Protein AF-A0AA36IUZ1-F1 (afdb_monomer_lite)

Radius of gyration: 24.44 Å; chains: 1; bounding box: 62×62×56 Å

Organism: NCBI:txid2562239

Sequence (351 aa):
MLCRNIFAIGTEETLDEDLTISARHLTMASCELATDAELLQSWDRLAQHSQSDNKGTFKMRQQASGWTFSEAALLMPLQHFLETYCVLPEVQVYKDACVSWFRLLDMLVVSATSKPQPGQVLAACEHAMNLSVAAGWGDRLRPKFHWALHYEACLNRFSCLPACWSLERKHKVVRKYGSASTNTRRFDQSLLEEVTAEHLAILCKAVHFQPAAHLVDPYPVPPKQVSALVAANIITATDNCCCSSLCHLASGAPVSKKDFVLHEPPAHAQGPMRFCCGRVEHLLQVGDVAAAVVSVCTPLSIDSDRRVAKWQHKPSDMYIMEADAMICSTIHNLSDDQVTTLLPGHLCHPA

Structure (mmCIF, N/CA/C/O backbone):
data_AF-A0AA36IUZ1-F1
#
_entry.id   AF-A0AA36IUZ1-F1
#
loop_
_atom_site.group_PDB
_atom_site.id
_atom_site.type_symbol
_atom_site.label_atom_id
_atom_site.label_alt_id
_atom_site.label_comp_id
_atom_site.label_asym_id
_atom_site.label_entity_id
_atom_site.label_seq_id
_atom_site.pdbx_PDB_ins_code
_atom_site.Cartn_x
_atom_site.Cartn_y
_atom_site.Cartn_z
_atom_site.occupancy
_atom_site.B_iso_or_equiv
_atom_site.auth_seq_id
_atom_site.auth_comp_id
_atom_site.auth_asym_id
_atom_site.auth_atom_id
_atom_site.pdbx_PDB_model_num
ATOM 1 N N . MET A 1 1 ? 14.154 17.283 -2.022 1.00 46.44 1 MET A N 1
ATOM 2 C CA . MET A 1 1 ? 15.493 17.908 -2.018 1.00 46.44 1 MET A CA 1
ATOM 3 C C . MET A 1 1 ? 16.097 17.692 -0.646 1.00 46.44 1 MET A C 1
ATOM 5 O O . MET A 1 1 ? 15.445 18.035 0.330 1.00 46.44 1 MET A O 1
ATOM 9 N N . LEU A 1 2 ? 17.265 17.057 -0.566 1.00 52.22 2 LEU A N 1
ATOM 10 C CA . LEU A 1 2 ? 17.975 16.835 0.696 1.00 52.22 2 LEU A CA 1
ATOM 11 C C . LEU A 1 2 ? 19.118 17.836 0.794 1.00 52.22 2 LEU A C 1
ATOM 13 O O . LEU A 1 2 ? 19.796 18.078 -0.203 1.00 52.22 2 LEU A O 1
ATOM 17 N N . CYS A 1 3 ? 19.313 18.413 1.975 1.00 55.66 3 CYS A N 1
ATOM 18 C CA . CYS A 1 3 ? 20.371 19.386 2.208 1.00 55.66 3 CYS A CA 1
ATOM 19 C C . CYS A 1 3 ? 21.563 18.716 2.897 1.00 55.66 3 CYS A C 1
ATOM 21 O O . CYS A 1 3 ? 21.405 17.985 3.874 1.00 55.66 3 CYS A O 1
ATOM 23 N N . ARG A 1 4 ? 22.764 18.991 2.391 1.00 63.00 4 ARG A N 1
ATOM 24 C CA . ARG A 1 4 ? 24.049 18.468 2.859 1.00 63.00 4 ARG A CA 1
ATOM 25 C C . ARG A 1 4 ? 24.411 18.965 4.257 1.00 63.00 4 ARG A C 1
ATOM 27 O O . ARG A 1 4 ? 25.137 18.293 4.979 1.00 63.00 4 ARG A O 1
ATOM 34 N N . ASN A 1 5 ? 23.882 20.122 4.643 1.00 64.31 5 ASN A N 1
ATOM 35 C CA . ASN A 1 5 ? 24.249 20.831 5.860 1.00 64.31 5 ASN A CA 1
ATOM 36 C C . ASN A 1 5 ? 23.089 21.027 6.849 1.00 64.31 5 ASN A C 1
ATOM 38 O O . ASN A 1 5 ? 23.158 21.941 7.657 1.00 64.31 5 ASN A O 1
ATOM 42 N N . ILE A 1 6 ? 22.060 20.160 6.845 1.00 56.09 6 ILE A N 1
ATOM 43 C CA . ILE A 1 6 ? 20.903 20.243 7.775 1.00 56.09 6 ILE A CA 1
ATOM 44 C C . ILE A 1 6 ? 21.324 20.497 9.232 1.00 56.09 6 ILE A C 1
ATOM 46 O O . ILE A 1 6 ? 20.631 21.208 9.958 1.00 56.09 6 ILE A O 1
ATOM 50 N N . PHE A 1 7 ? 22.478 19.967 9.637 1.00 54.84 7 PHE A N 1
ATOM 51 C CA . PHE A 1 7 ? 23.134 20.317 10.888 1.00 54.84 7 PHE A CA 1
ATOM 52 C C . PHE A 1 7 ? 24.301 21.269 10.610 1.00 54.84 7 PHE A C 1
ATOM 54 O O . PHE A 1 7 ? 25.412 20.836 10.302 1.00 54.84 7 PHE A O 1
ATOM 61 N N . ALA A 1 8 ? 24.057 22.574 10.722 1.00 52.81 8 ALA A N 1
ATOM 62 C CA . ALA A 1 8 ? 25.132 23.554 10.791 1.00 52.81 8 ALA A CA 1
ATOM 63 C C . ALA A 1 8 ? 25.800 23.432 12.166 1.00 52.81 8 ALA A C 1
ATOM 65 O O . ALA A 1 8 ? 25.263 23.918 13.163 1.00 52.81 8 ALA A O 1
ATOM 66 N N . ILE A 1 9 ? 26.936 22.736 12.221 1.00 54.91 9 ILE A N 1
ATOM 67 C CA . ILE A 1 9 ? 27.750 22.623 13.433 1.00 54.91 9 ILE A CA 1
ATOM 68 C C . ILE A 1 9 ? 28.435 23.977 13.637 1.00 54.91 9 ILE A C 1
ATOM 70 O O . ILE A 1 9 ? 29.243 24.398 12.808 1.00 54.91 9 ILE A O 1
ATOM 74 N N . GLY A 1 10 ? 28.074 24.691 14.704 1.00 51.59 10 GLY A N 1
ATOM 75 C CA . GLY A 1 10 ? 28.756 25.929 15.074 1.00 51.59 10 GLY A CA 1
ATOM 76 C C . GLY A 1 10 ? 30.211 25.648 15.455 1.00 51.59 10 GLY A C 1
ATOM 77 O O . GLY A 1 10 ? 30.477 24.750 16.243 1.00 51.59 10 GLY A O 1
ATOM 78 N N . THR A 1 11 ? 31.152 26.422 14.919 1.00 47.31 11 THR A N 1
ATOM 79 C CA . THR A 1 11 ? 32.588 26.351 15.252 1.00 47.31 11 THR A CA 1
ATOM 80 C C . THR A 1 11 ? 32.948 27.139 16.516 1.00 47.31 11 THR A C 1
ATOM 82 O O . THR A 1 11 ? 34.092 27.554 16.669 1.00 47.31 11 THR A O 1
ATOM 85 N N . GLU A 1 12 ? 31.990 27.426 17.399 1.00 49.81 12 GLU A N 1
ATOM 86 C CA . GLU A 1 12 ? 32.305 28.097 18.662 1.00 49.81 12 GLU A CA 1
ATOM 87 C C . GLU A 1 12 ? 32.975 27.083 19.592 1.00 49.81 12 GLU A C 1
ATOM 89 O O . GLU A 1 12 ? 32.317 26.236 20.190 1.00 49.81 12 GLU A O 1
ATOM 94 N N . GLU A 1 13 ? 34.306 27.153 19.661 1.00 45.97 13 GLU A N 1
ATOM 95 C CA . GLU A 1 13 ? 35.118 26.494 20.681 1.00 45.97 13 GLU A CA 1
ATOM 96 C C . GLU A 1 13 ? 34.710 27.032 22.060 1.00 45.97 13 GLU A C 1
ATOM 98 O O . GLU A 1 13 ? 35.227 28.042 22.537 1.00 45.97 13 GLU A O 1
ATOM 103 N N . THR A 1 14 ? 33.757 26.379 22.721 1.00 44.62 14 THR A N 1
ATOM 104 C CA . THR A 1 14 ? 33.598 26.526 24.168 1.00 44.62 14 THR A CA 1
ATOM 105 C C . THR A 1 14 ? 34.636 25.640 24.846 1.00 44.62 14 THR A C 1
ATOM 107 O O . THR A 1 14 ? 34.604 24.421 24.709 1.00 44.62 14 THR A O 1
ATOM 110 N N . LEU A 1 15 ? 35.570 26.278 25.552 1.00 45.72 15 LEU A N 1
ATOM 111 C CA . LEU A 1 15 ? 36.718 25.699 26.263 1.00 45.72 15 LEU A CA 1
ATOM 112 C C . LEU A 1 15 ? 36.367 24.862 27.513 1.00 45.72 15 LEU A C 1
ATOM 114 O O . LEU A 1 15 ? 37.234 24.673 28.359 1.00 45.72 15 LEU A O 1
ATOM 118 N N . ASP A 1 16 ? 35.150 24.333 27.630 1.00 46.34 16 ASP A N 1
ATOM 119 C CA . ASP A 1 16 ? 34.747 23.497 28.766 1.00 46.34 16 ASP A CA 1
ATOM 120 C C . ASP A 1 16 ? 34.338 22.097 28.290 1.00 46.34 16 ASP A C 1
ATOM 122 O O . ASP A 1 16 ? 33.775 21.936 27.209 1.00 46.34 16 ASP A O 1
ATOM 126 N N . GLU A 1 17 ? 34.671 21.091 29.102 1.00 48.62 17 GLU A N 1
ATOM 127 C CA . GLU A 1 17 ? 34.825 19.651 28.809 1.00 48.62 17 GLU A CA 1
ATOM 128 C C . GLU A 1 17 ? 33.601 18.893 28.237 1.00 48.62 17 GLU A C 1
ATOM 130 O O . GLU A 1 17 ? 33.666 17.677 28.067 1.00 48.62 17 GLU A O 1
ATOM 135 N N . ASP A 1 18 ? 32.528 19.579 27.841 1.00 46.25 18 ASP A N 1
ATOM 136 C CA . ASP A 1 18 ? 31.344 18.995 27.214 1.00 46.25 18 ASP A CA 1
ATOM 137 C C . ASP A 1 18 ? 31.137 19.540 25.789 1.00 46.25 18 ASP A C 1
ATOM 139 O O . ASP A 1 18 ? 30.643 20.650 25.570 1.00 46.25 18 ASP A O 1
ATOM 143 N N . LEU A 1 19 ? 31.480 18.714 24.789 1.00 45.91 19 LEU A N 1
ATOM 144 C CA . LEU A 1 19 ? 31.190 18.928 23.362 1.00 45.91 19 LEU A CA 1
ATOM 145 C C . LEU A 1 19 ? 29.673 19.025 23.132 1.00 45.91 19 LEU A C 1
ATOM 147 O O . LEU A 1 19 ? 28.997 18.056 22.778 1.00 45.91 19 LEU A O 1
ATOM 151 N N . THR A 1 20 ? 29.128 20.220 23.323 1.00 42.19 20 THR A N 1
ATOM 152 C CA . THR A 1 20 ? 27.706 20.484 23.140 1.00 42.19 20 THR A CA 1
ATOM 153 C C . THR A 1 20 ? 27.474 20.848 21.674 1.00 42.19 20 THR A C 1
ATOM 155 O O . THR A 1 20 ? 27.785 21.953 21.236 1.00 42.19 20 THR A O 1
ATOM 158 N N . ILE A 1 21 ? 26.951 19.910 20.877 1.00 49.72 21 ILE A N 1
ATOM 159 C CA . ILE A 1 21 ? 26.610 20.169 19.469 1.00 49.72 21 ILE A CA 1
ATOM 160 C C . ILE A 1 21 ? 25.418 21.136 19.421 1.00 49.72 21 ILE A C 1
ATOM 162 O O . ILE A 1 21 ? 24.268 20.744 19.608 1.00 49.72 21 ILE A O 1
ATOM 166 N N . SER A 1 22 ? 25.696 22.412 19.160 1.00 46.09 22 SER A N 1
ATOM 167 C CA . SER A 1 22 ? 24.688 23.446 18.917 1.00 46.09 22 SER A CA 1
ATOM 168 C C . SER A 1 22 ? 24.286 23.436 17.439 1.00 46.09 22 SER A C 1
ATOM 170 O O . SER A 1 22 ? 25.089 23.770 16.565 1.00 46.09 22 SER A O 1
ATOM 172 N N . ALA A 1 23 ? 23.050 23.025 17.144 1.00 50.12 23 ALA A N 1
ATOM 173 C CA . ALA A 1 23 ? 22.476 23.122 15.805 1.00 50.12 23 ALA A CA 1
ATOM 174 C C . ALA A 1 23 ? 21.921 24.539 15.588 1.00 50.12 23 ALA A C 1
ATOM 176 O O . ALA A 1 23 ? 20.973 24.947 16.261 1.00 50.12 23 ALA A O 1
ATOM 177 N N . ARG A 1 24 ? 22.491 25.299 14.643 1.00 55.75 24 ARG A N 1
ATOM 178 C CA . ARG A 1 24 ? 21.936 26.601 14.230 1.00 55.75 24 ARG A CA 1
ATOM 179 C C . ARG A 1 24 ? 20.853 26.411 13.165 1.00 55.75 24 ARG A C 1
ATOM 181 O O . ARG A 1 24 ? 20.975 25.553 12.294 1.00 55.75 24 ARG A O 1
ATOM 188 N N . HIS A 1 25 ? 19.811 27.240 13.203 1.00 53.44 25 HIS A N 1
ATOM 189 C CA . HIS A 1 25 ? 18.831 27.309 12.118 1.00 53.44 25 HIS A CA 1
ATOM 190 C C . HIS A 1 25 ? 19.504 27.830 10.839 1.00 53.44 25 HIS A C 1
ATOM 192 O O . HIS A 1 25 ? 20.094 28.910 10.842 1.00 53.44 25 HIS A O 1
ATOM 198 N N . LEU A 1 26 ? 19.411 27.066 9.749 1.00 58.69 26 LEU A N 1
ATOM 199 C CA . LEU A 1 26 ? 19.858 27.498 8.427 1.00 58.69 26 LEU A CA 1
ATOM 200 C C . LEU A 1 26 ? 18.801 28.367 7.745 1.00 58.69 26 LEU A C 1
ATOM 202 O O . LEU A 1 26 ? 17.603 28.097 7.813 1.00 58.69 26 LEU A O 1
ATOM 206 N N . THR A 1 27 ? 19.264 29.376 7.012 1.00 64.94 27 THR A N 1
ATOM 207 C CA . THR A 1 27 ? 18.433 30.088 6.034 1.00 64.94 27 THR A CA 1
ATOM 208 C C . THR A 1 27 ? 18.395 29.309 4.719 1.00 64.94 27 THR A C 1
ATOM 210 O O . THR A 1 27 ? 19.353 28.614 4.380 1.00 64.94 27 THR A O 1
ATOM 213 N N . MET A 1 28 ? 17.327 29.449 3.931 1.00 58.91 28 MET A N 1
ATOM 214 C CA . MET A 1 28 ? 17.191 28.728 2.655 1.00 58.91 28 MET A CA 1
ATOM 215 C C . MET A 1 28 ? 18.344 29.018 1.676 1.00 58.91 28 MET A C 1
ATOM 217 O O . MET A 1 28 ? 18.773 28.121 0.960 1.00 58.91 28 MET A O 1
ATOM 221 N N . ALA A 1 29 ? 18.893 30.237 1.693 1.00 71.69 29 ALA A N 1
ATOM 222 C CA . ALA A 1 29 ? 20.051 30.618 0.879 1.00 71.69 29 ALA A CA 1
ATOM 223 C C . ALA A 1 29 ? 21.361 29.929 1.311 1.00 71.69 29 ALA A C 1
ATOM 225 O O . ALA A 1 29 ? 22.280 29.795 0.511 1.00 71.69 29 ALA A O 1
ATOM 226 N N . SER A 1 30 ? 21.441 29.489 2.569 1.00 68.69 30 SER A N 1
ATOM 227 C CA . SER A 1 30 ? 22.586 28.765 3.135 1.00 68.69 30 SER A CA 1
ATOM 228 C C . SER A 1 30 ? 22.449 27.242 3.053 1.00 68.69 30 SER A C 1
ATOM 230 O O . SER A 1 30 ? 23.341 26.536 3.509 1.00 68.69 30 SER A O 1
ATOM 232 N N . CYS A 1 31 ? 21.351 26.719 2.504 1.00 66.12 31 CYS A N 1
ATOM 233 C CA . CYS A 1 31 ? 21.169 25.284 2.316 1.00 66.12 31 CYS A CA 1
ATOM 234 C C . CYS A 1 31 ? 22.007 24.793 1.131 1.00 66.12 31 CYS A C 1
ATOM 236 O O . CYS A 1 31 ? 21.746 25.147 -0.017 1.00 66.12 31 CYS A O 1
ATOM 238 N N . GLU A 1 32 ? 22.977 23.925 1.400 1.00 73.31 32 GLU A N 1
ATOM 239 C CA . GLU A 1 32 ? 23.689 23.200 0.350 1.00 73.31 32 GLU A CA 1
ATOM 240 C C . GLU A 1 32 ? 22.826 22.017 -0.080 1.00 73.31 32 GLU A C 1
ATOM 242 O O . GLU A 1 32 ? 22.591 21.108 0.712 1.00 73.31 32 GLU A O 1
ATOM 247 N N . LEU A 1 33 ? 22.327 22.011 -1.313 1.00 72.06 33 LEU A N 1
ATOM 248 C CA . LEU A 1 33 ? 21.578 20.869 -1.836 1.00 72.06 33 LEU A CA 1
ATOM 249 C C . LEU A 1 33 ? 22.534 19.718 -2.155 1.00 72.06 33 LEU A C 1
ATOM 251 O O . LEU A 1 33 ? 23.579 19.923 -2.768 1.00 72.06 33 LEU A O 1
ATOM 255 N N . ALA A 1 34 ? 22.163 18.507 -1.751 1.00 69.06 34 ALA A N 1
ATOM 256 C CA . ALA A 1 34 ? 22.884 17.305 -2.136 1.00 69.06 34 ALA A CA 1
ATOM 257 C C . ALA A 1 34 ? 22.679 17.019 -3.632 1.00 69.06 34 ALA A C 1
ATOM 259 O O . ALA A 1 34 ? 21.566 17.127 -4.152 1.00 69.06 34 ALA A O 1
ATOM 260 N N . THR A 1 35 ? 23.760 16.644 -4.307 1.00 74.81 35 THR A N 1
ATOM 261 C CA . THR A 1 35 ? 23.763 16.241 -5.717 1.00 74.81 35 THR A CA 1
ATOM 262 C C . THR A 1 35 ? 23.172 14.845 -5.898 1.00 74.81 35 THR A C 1
ATOM 264 O O . THR A 1 35 ? 23.259 14.007 -5.000 1.00 74.81 35 THR A O 1
ATOM 267 N N . ASP A 1 36 ? 22.639 14.543 -7.084 1.00 65.94 36 ASP A N 1
ATOM 268 C CA . ASP A 1 36 ? 22.067 13.222 -7.392 1.00 65.94 36 ASP A CA 1
ATOM 269 C C . ASP A 1 36 ? 23.059 12.076 -7.139 1.00 65.94 36 ASP A C 1
ATOM 271 O O . ASP A 1 36 ? 22.686 11.031 -6.607 1.00 65.94 36 ASP A O 1
ATOM 275 N N . ALA A 1 37 ? 24.344 12.285 -7.445 1.00 69.62 37 ALA A N 1
ATOM 276 C CA . ALA A 1 37 ? 25.397 11.310 -7.174 1.00 69.62 37 ALA A CA 1
ATOM 277 C C . ALA A 1 37 ? 25.570 11.043 -5.668 1.00 69.62 37 ALA A C 1
ATOM 279 O O . ALA A 1 37 ? 25.718 9.893 -5.257 1.00 69.62 37 ALA A O 1
ATOM 280 N N . GLU A 1 38 ? 25.514 12.082 -4.832 1.00 71.06 38 GLU A N 1
ATOM 281 C CA . GLU A 1 38 ? 25.582 11.944 -3.373 1.00 71.06 38 GLU A CA 1
ATOM 282 C C . GLU A 1 38 ? 24.336 11.240 -2.817 1.00 71.06 38 GLU A C 1
ATOM 284 O O . GLU A 1 38 ? 24.454 10.427 -1.894 1.00 71.06 38 GLU A O 1
ATOM 289 N N . LEU A 1 39 ? 23.157 11.501 -3.396 1.00 66.12 39 LEU A N 1
ATOM 290 C CA . LEU A 1 39 ? 21.914 10.820 -3.028 1.00 66.12 39 LEU A CA 1
ATOM 291 C C . LEU A 1 39 ? 21.978 9.325 -3.352 1.00 66.12 39 LEU A C 1
ATOM 293 O O . LEU A 1 39 ? 21.687 8.504 -2.482 1.00 66.12 39 LEU A O 1
ATOM 297 N N . LEU A 1 40 ? 22.411 8.972 -4.565 1.00 71.06 40 LEU A N 1
ATOM 298 C CA . LEU A 1 40 ? 22.568 7.583 -5.001 1.00 71.06 40 LEU A CA 1
ATOM 299 C C . LEU A 1 40 ? 23.608 6.842 -4.154 1.00 71.06 40 LEU A C 1
ATOM 301 O O . LEU A 1 40 ? 23.342 5.744 -3.681 1.00 71.06 40 LEU A O 1
ATOM 305 N N . GLN A 1 41 ? 24.743 7.471 -3.842 1.00 79.44 41 GLN A N 1
ATOM 306 C CA . GLN A 1 41 ? 25.733 6.874 -2.941 1.00 79.44 41 GLN A CA 1
ATOM 307 C C . GLN A 1 41 ? 25.197 6.692 -1.516 1.00 79.44 41 GLN A C 1
ATOM 309 O O . GLN A 1 41 ? 25.547 5.728 -0.836 1.00 79.44 41 GLN A O 1
ATOM 314 N N . SER A 1 42 ? 24.365 7.616 -1.029 1.00 75.56 42 SER A N 1
ATOM 315 C CA . SER A 1 42 ? 23.713 7.478 0.277 1.00 75.56 42 SER A CA 1
ATOM 316 C C . SER A 1 42 ? 22.724 6.313 0.288 1.00 75.56 42 SER A C 1
ATOM 318 O O . SER A 1 42 ? 22.702 5.530 1.240 1.00 75.56 42 SER A O 1
ATOM 320 N N . TRP A 1 43 ? 21.969 6.152 -0.801 1.00 74.69 43 TRP A N 1
ATOM 321 C CA . TRP A 1 43 ? 21.088 5.012 -1.015 1.00 74.69 43 TRP A CA 1
ATOM 322 C C . TRP A 1 43 ? 21.859 3.691 -1.059 1.00 74.69 43 TRP A C 1
ATOM 324 O O . TRP A 1 43 ? 21.508 2.768 -0.328 1.00 74.69 43 TRP A O 1
ATOM 334 N N . ASP A 1 44 ? 22.950 3.616 -1.823 1.00 80.06 44 ASP A N 1
ATOM 335 C CA . ASP A 1 44 ? 23.783 2.414 -1.931 1.00 80.06 44 ASP A CA 1
ATOM 336 C C . ASP A 1 44 ? 24.387 2.019 -0.578 1.00 80.06 44 ASP A C 1
ATOM 338 O O . ASP A 1 44 ? 24.399 0.841 -0.214 1.00 80.06 44 ASP A O 1
ATOM 342 N N . ARG A 1 45 ? 24.822 3.003 0.222 1.00 85.38 45 ARG A N 1
ATOM 343 C CA . ARG A 1 45 ? 25.285 2.764 1.598 1.00 85.38 45 ARG A CA 1
ATOM 344 C C . ARG A 1 45 ? 24.168 2.205 2.475 1.00 85.38 45 ARG A C 1
ATOM 346 O O . ARG A 1 45 ? 24.396 1.246 3.208 1.00 85.38 45 ARG A O 1
ATOM 353 N N . LEU A 1 46 ? 22.962 2.772 2.415 1.00 79.81 46 LEU A N 1
ATOM 354 C CA . LEU A 1 46 ? 21.815 2.248 3.163 1.00 79.81 46 LEU A CA 1
ATOM 355 C C . LEU A 1 46 ? 21.425 0.841 2.699 1.00 79.81 46 LEU A C 1
ATOM 357 O O . LEU A 1 46 ? 21.107 0.008 3.544 1.00 79.81 46 LEU A O 1
ATOM 361 N N . ALA A 1 47 ? 21.515 0.549 1.401 1.00 80.44 47 ALA A N 1
ATOM 362 C CA . ALA A 1 47 ? 21.267 -0.780 0.855 1.00 80.44 47 ALA A CA 1
ATOM 363 C C . ALA A 1 47 ? 22.265 -1.806 1.399 1.00 80.44 47 ALA A C 1
ATOM 365 O O . ALA A 1 47 ? 21.854 -2.851 1.903 1.00 80.44 47 ALA A O 1
ATOM 366 N N . GLN A 1 48 ? 23.557 -1.478 1.404 1.00 85.94 48 GLN A N 1
ATOM 367 C CA . GLN A 1 48 ? 24.596 -2.326 1.994 1.00 85.94 48 GLN A CA 1
ATOM 368 C C . GLN A 1 48 ? 24.368 -2.538 3.497 1.00 85.94 48 GLN A C 1
ATOM 370 O O . GLN A 1 48 ? 24.369 -3.673 3.974 1.00 85.94 48 GLN A O 1
ATOM 375 N N . HIS A 1 49 ? 24.086 -1.464 4.240 1.00 85.44 49 HIS A N 1
ATOM 376 C CA . HIS A 1 49 ? 23.837 -1.541 5.681 1.00 85.44 49 HIS A CA 1
ATOM 377 C C . HIS A 1 49 ? 22.544 -2.276 6.039 1.00 85.44 49 HIS A C 1
ATOM 379 O O . HIS A 1 49 ? 22.470 -2.888 7.101 1.00 85.44 49 HIS A O 1
ATOM 385 N N . SER A 1 50 ? 21.537 -2.279 5.161 1.00 80.50 50 SER A N 1
ATOM 386 C CA . SER A 1 50 ? 20.292 -3.024 5.387 1.00 80.50 50 SER A CA 1
ATOM 387 C C . SER A 1 50 ? 20.521 -4.535 5.496 1.00 80.50 50 SER A C 1
ATOM 389 O O . SER A 1 50 ? 19.755 -5.235 6.159 1.00 80.50 50 SER A O 1
ATOM 391 N N . GLN A 1 51 ? 21.600 -5.030 4.884 1.00 80.75 51 GLN A N 1
ATOM 392 C CA . GLN A 1 51 ? 21.966 -6.442 4.882 1.00 80.75 51 GLN A CA 1
ATOM 393 C C . GLN A 1 51 ? 22.811 -6.826 6.105 1.00 80.75 51 GLN A C 1
ATOM 395 O O . GLN A 1 51 ? 22.747 -7.975 6.549 1.00 80.75 51 GLN A O 1
ATOM 400 N N . SER A 1 52 ? 23.584 -5.883 6.658 1.00 85.00 52 SER A N 1
ATOM 401 C CA . SER A 1 52 ? 24.539 -6.129 7.747 1.00 85.00 52 SER A CA 1
ATOM 402 C C . SER A 1 52 ? 24.045 -5.719 9.134 1.00 85.00 52 SER A C 1
ATOM 404 O O . SER A 1 52 ? 24.424 -6.340 10.128 1.00 85.00 52 SER A O 1
ATOM 406 N N . ASP A 1 53 ? 23.234 -4.666 9.233 1.00 87.69 53 ASP A N 1
ATOM 407 C CA . ASP A 1 53 ? 22.940 -4.018 10.508 1.00 87.69 53 ASP A CA 1
ATOM 408 C C . ASP A 1 53 ? 21.756 -4.671 11.238 1.00 87.69 53 ASP A C 1
ATOM 410 O O . ASP A 1 53 ? 20.790 -5.160 10.647 1.00 87.69 53 ASP A O 1
ATOM 414 N N . ASN A 1 54 ? 21.788 -4.635 12.575 1.00 88.25 54 ASN A N 1
ATOM 415 C CA . ASN A 1 54 ? 20.613 -4.982 13.371 1.00 88.25 54 ASN A CA 1
ATOM 416 C C . ASN A 1 54 ? 19.545 -3.870 13.283 1.00 88.25 54 ASN A C 1
ATOM 418 O O . ASN A 1 54 ? 19.834 -2.716 12.966 1.00 88.25 54 ASN A O 1
ATOM 422 N N . LYS A 1 55 ? 18.293 -4.205 13.623 1.00 73.50 55 LYS A N 1
ATOM 423 C CA . LYS A 1 55 ? 17.131 -3.312 13.453 1.00 73.50 55 LYS A CA 1
ATOM 424 C C . LYS A 1 55 ? 17.280 -1.946 14.144 1.00 73.50 55 LYS A C 1
ATOM 426 O O . LYS A 1 55 ? 16.785 -0.953 13.619 1.00 73.50 55 LYS A O 1
ATOM 431 N N . GLY A 1 56 ? 17.912 -1.893 15.319 1.00 80.38 56 GLY A N 1
ATOM 432 C CA . GLY A 1 56 ? 18.089 -0.650 16.078 1.00 80.38 56 GLY A CA 1
ATOM 433 C C . GLY A 1 56 ? 19.119 0.267 15.427 1.00 80.38 56 GLY A C 1
ATOM 434 O O . GLY A 1 56 ? 18.828 1.428 15.147 1.00 80.38 56 GLY A O 1
ATOM 435 N N . THR A 1 57 ? 20.287 -0.288 15.104 1.00 84.75 57 THR A N 1
ATOM 436 C CA . THR A 1 57 ? 21.370 0.429 14.422 1.00 84.75 57 THR A CA 1
ATOM 437 C C . THR A 1 57 ? 20.934 0.911 13.040 1.00 84.75 57 THR A C 1
ATOM 439 O O . THR A 1 57 ? 21.145 2.073 12.697 1.00 84.75 57 THR A O 1
ATOM 442 N N . PHE A 1 58 ? 20.235 0.064 12.280 1.00 85.69 58 PHE A N 1
ATOM 443 C CA . PHE A 1 58 ? 19.740 0.434 10.958 1.00 85.69 58 PHE A CA 1
ATOM 444 C C . PHE A 1 58 ? 18.724 1.583 11.019 1.00 85.69 58 PHE A C 1
ATOM 446 O O . PHE A 1 58 ? 18.804 2.525 10.233 1.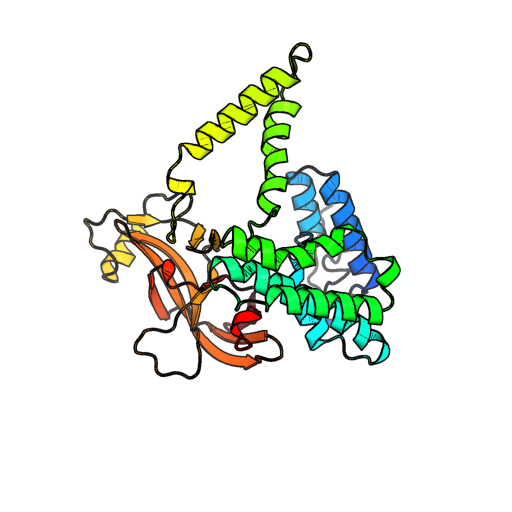00 85.69 58 PHE A O 1
ATOM 453 N N . LYS A 1 59 ? 17.827 1.575 12.016 1.00 77.81 59 LYS A N 1
ATOM 454 C CA . LYS A 1 59 ? 16.876 2.672 12.248 1.00 77.81 59 LYS A CA 1
ATOM 455 C C . LYS A 1 59 ? 17.585 3.995 12.557 1.00 77.81 59 LYS A C 1
ATOM 457 O O . LYS A 1 59 ? 17.179 5.029 12.035 1.00 77.81 59 LYS A O 1
ATOM 462 N N . MET A 1 60 ? 18.649 3.977 13.362 1.00 79.50 60 MET A N 1
ATOM 463 C CA . MET A 1 60 ? 19.437 5.187 13.634 1.00 79.50 60 MET A CA 1
ATOM 464 C C . MET A 1 60 ? 20.128 5.710 12.369 1.00 79.50 60 MET A C 1
ATOM 466 O O . MET A 1 60 ? 20.165 6.917 12.158 1.00 79.50 60 MET A O 1
ATOM 470 N N . ARG A 1 61 ? 20.612 4.832 11.479 1.00 78.88 61 ARG A N 1
ATOM 471 C CA . ARG A 1 61 ? 21.186 5.247 10.184 1.00 78.88 61 ARG A CA 1
ATOM 472 C C . ARG A 1 61 ? 20.147 5.826 9.230 1.00 78.88 61 ARG A C 1
ATOM 474 O O . ARG A 1 61 ? 20.423 6.823 8.567 1.00 78.88 61 ARG A O 1
ATOM 481 N N . GLN A 1 62 ? 18.953 5.242 9.178 1.00 76.19 62 GLN A N 1
ATOM 482 C CA . GLN A 1 62 ? 17.818 5.803 8.440 1.00 76.19 62 GLN A CA 1
ATOM 483 C C . GLN A 1 62 ? 17.487 7.221 8.937 1.00 76.19 62 GLN A C 1
ATOM 485 O O . GLN A 1 62 ? 17.352 8.150 8.147 1.00 76.19 62 GLN A O 1
ATOM 490 N N . GLN A 1 63 ? 17.463 7.423 10.258 1.00 74.50 63 GLN A N 1
ATOM 491 C CA . GLN A 1 63 ? 17.254 8.744 10.859 1.00 74.50 63 GLN A CA 1
ATOM 492 C C . GLN A 1 63 ? 18.399 9.720 10.556 1.00 74.50 63 GLN A C 1
ATOM 494 O O . GLN A 1 63 ? 18.135 10.856 10.176 1.00 74.50 63 GLN A O 1
ATOM 499 N N . ALA A 1 64 ? 19.655 9.278 10.667 1.00 70.50 64 ALA A N 1
ATOM 500 C CA . ALA A 1 64 ? 20.833 10.111 10.418 1.00 70.50 64 ALA A CA 1
ATOM 501 C C . ALA A 1 64 ? 20.975 10.525 8.945 1.00 70.50 64 ALA A C 1
ATOM 503 O O . ALA A 1 64 ? 21.425 11.626 8.650 1.00 70.50 64 ALA A O 1
ATOM 504 N N . SER A 1 65 ? 20.580 9.650 8.019 1.00 66.69 65 SER A N 1
ATOM 505 C CA . SER A 1 65 ? 20.552 9.959 6.585 1.00 66.69 65 SER A CA 1
ATOM 506 C C . SER A 1 65 ? 19.333 10.786 6.178 1.00 66.69 65 SER A C 1
ATOM 508 O O . SER A 1 65 ? 19.367 11.417 5.125 1.00 66.69 65 SER A O 1
ATOM 510 N N . GLY A 1 66 ? 18.269 10.795 6.989 1.00 57.38 66 GLY A N 1
ATOM 511 C CA . GLY A 1 66 ? 16.980 11.403 6.660 1.00 57.38 66 GLY A CA 1
ATOM 512 C C . GLY A 1 66 ? 16.122 10.556 5.709 1.00 57.38 66 GLY A C 1
ATOM 513 O O . GLY A 1 66 ? 15.199 11.086 5.096 1.00 57.38 66 GLY A O 1
ATOM 514 N N . TRP A 1 67 ? 16.433 9.263 5.541 1.00 53.91 67 TRP A N 1
ATOM 515 C CA . TRP A 1 67 ? 15.778 8.364 4.583 1.00 53.91 67 TRP A CA 1
ATOM 516 C C . TRP A 1 67 ? 15.187 7.151 5.287 1.00 53.91 67 TRP A C 1
ATOM 518 O O . TRP A 1 67 ? 15.865 6.453 6.037 1.00 53.91 67 TRP A O 1
ATOM 528 N N . THR A 1 68 ? 13.945 6.807 4.950 1.00 60.66 68 THR A N 1
ATOM 529 C CA . THR A 1 68 ? 13.411 5.477 5.265 1.00 60.66 68 THR A CA 1
ATOM 530 C C . THR A 1 68 ? 13.742 4.539 4.108 1.00 60.66 68 THR A C 1
ATOM 532 O O . THR A 1 68 ? 13.063 4.534 3.086 1.00 60.66 68 THR A O 1
ATOM 535 N N . PHE A 1 69 ? 14.821 3.770 4.250 1.00 57.91 69 PHE A N 1
ATOM 536 C CA . PHE A 1 69 ? 15.231 2.774 3.257 1.00 57.91 69 PHE A CA 1
ATOM 537 C C . PHE A 1 69 ? 14.235 1.607 3.160 1.00 57.91 69 PHE A C 1
ATOM 539 O O . PHE A 1 69 ? 13.931 0.954 4.162 1.00 57.91 69 PHE A O 1
ATOM 546 N N . SER A 1 70 ? 13.776 1.321 1.944 1.00 59.31 70 SER A N 1
ATOM 547 C CA . SER A 1 70 ? 13.076 0.092 1.568 1.00 59.31 70 SER A CA 1
ATOM 548 C C . SER A 1 70 ? 13.238 -0.106 0.066 1.00 59.31 70 SER A C 1
ATOM 550 O O . SER A 1 70 ? 12.940 0.807 -0.703 1.00 59.31 70 SER A O 1
ATOM 552 N N . GLU A 1 71 ? 13.670 -1.298 -0.351 1.00 52.03 71 GLU A N 1
ATOM 553 C CA . GLU A 1 71 ? 13.878 -1.640 -1.768 1.00 52.03 71 GLU A CA 1
ATOM 554 C C . GLU A 1 71 ? 12.613 -1.444 -2.623 1.00 52.03 71 GLU A C 1
ATOM 556 O O . GLU A 1 71 ? 12.713 -1.204 -3.822 1.00 52.03 71 GLU A O 1
ATOM 561 N N . ALA A 1 72 ? 11.426 -1.477 -2.004 1.00 46.34 72 ALA A N 1
ATOM 562 C CA . ALA A 1 72 ? 10.135 -1.343 -2.677 1.00 46.34 72 ALA A CA 1
ATOM 563 C C . ALA A 1 72 ? 9.365 -0.050 -2.334 1.00 46.34 72 ALA A C 1
ATOM 565 O O . ALA A 1 72 ? 8.373 0.255 -2.994 1.00 46.34 72 ALA A O 1
ATOM 566 N N . ALA A 1 73 ? 9.789 0.740 -1.335 1.00 49.44 73 ALA A N 1
ATOM 567 C CA . ALA A 1 73 ? 9.042 1.943 -0.924 1.00 49.44 73 ALA A CA 1
ATOM 568 C C . ALA A 1 73 ? 9.134 3.099 -1.929 1.00 49.44 73 ALA A C 1
ATOM 570 O O . ALA A 1 73 ? 8.348 4.042 -1.853 1.00 49.44 73 ALA A O 1
ATOM 571 N N . LEU A 1 74 ? 10.075 3.031 -2.873 1.00 53.84 74 LEU A N 1
ATOM 572 C CA . LEU A 1 74 ? 10.246 4.056 -3.895 1.00 53.84 74 LEU A CA 1
ATOM 573 C C . LEU A 1 74 ? 9.423 3.812 -5.157 1.00 53.84 74 LEU A C 1
ATOM 575 O O . LEU A 1 74 ? 9.432 4.692 -5.998 1.00 53.84 74 LEU A O 1
ATOM 579 N N . LEU A 1 75 ? 8.694 2.702 -5.319 1.00 65.31 75 LEU A N 1
ATOM 580 C CA . LEU A 1 75 ? 8.046 2.400 -6.606 1.00 65.31 75 LEU A CA 1
ATOM 581 C C . LEU A 1 75 ? 7.074 3.502 -7.063 1.00 65.31 75 LEU A C 1
ATOM 583 O O . LEU A 1 75 ? 7.236 4.028 -8.161 1.00 65.31 75 LEU A O 1
ATOM 587 N N . MET A 1 76 ? 6.135 3.924 -6.207 1.00 66.94 76 MET A N 1
ATOM 588 C CA . MET A 1 76 ? 5.200 5.000 -6.568 1.00 66.94 76 MET A CA 1
ATOM 589 C C . MET A 1 76 ? 5.881 6.383 -6.675 1.00 66.94 76 MET A C 1
ATOM 591 O O . MET A 1 76 ? 5.665 7.061 -7.681 1.00 66.94 76 MET A O 1
ATOM 595 N N . PRO A 1 77 ? 6.738 6.826 -5.724 1.00 71.56 77 PRO A N 1
ATOM 596 C CA . PRO A 1 77 ? 7.468 8.091 -5.871 1.00 71.56 77 PRO A CA 1
ATOM 597 C C . PRO A 1 77 ? 8.422 8.137 -7.075 1.00 71.56 77 PRO A C 1
ATOM 599 O O . PRO A 1 77 ? 8.536 9.172 -7.725 1.00 71.56 77 PRO A O 1
ATOM 602 N N . LEU A 1 78 ? 9.096 7.028 -7.391 1.00 75.06 78 LEU A N 1
ATOM 603 C CA . LEU A 1 78 ? 10.012 6.906 -8.525 1.00 75.06 78 LEU A CA 1
ATOM 604 C C . LEU A 1 78 ? 9.245 6.920 -9.841 1.00 75.06 78 LEU A C 1
ATOM 606 O O . LEU A 1 78 ? 9.656 7.614 -10.766 1.00 75.06 78 LEU A O 1
ATOM 610 N N . GLN A 1 79 ? 8.116 6.212 -9.917 1.00 77.12 79 GLN A N 1
ATOM 611 C CA . GLN A 1 79 ? 7.235 6.297 -11.073 1.00 77.12 79 GLN A CA 1
ATOM 612 C C . GLN A 1 79 ? 6.783 7.739 -11.310 1.00 77.12 79 GLN A C 1
ATOM 614 O O . GLN A 1 79 ? 6.967 8.252 -12.411 1.00 77.12 79 GLN A O 1
ATOM 619 N N . HIS A 1 80 ? 6.279 8.415 -10.273 1.00 76.81 80 HIS A N 1
ATOM 620 C CA . HIS A 1 80 ? 5.876 9.817 -10.368 1.00 76.81 80 HIS A CA 1
ATOM 621 C C . HIS A 1 80 ? 7.036 10.720 -10.808 1.00 76.81 80 HIS A C 1
ATOM 623 O O . HIS A 1 80 ? 6.854 11.603 -11.648 1.00 76.81 80 HIS A O 1
ATOM 629 N N . PHE A 1 81 ? 8.242 10.486 -10.279 1.00 81.00 81 PHE A N 1
ATOM 630 C CA . PHE A 1 81 ? 9.429 11.234 -10.670 1.00 81.00 81 PHE A CA 1
ATOM 631 C C . PHE A 1 81 ? 9.764 11.050 -12.156 1.00 81.00 81 PHE A C 1
ATOM 633 O O . PHE A 1 81 ? 9.978 12.034 -12.867 1.00 81.00 81 PHE A O 1
ATOM 640 N N . LEU A 1 82 ? 9.765 9.805 -12.642 1.00 81.56 82 LEU A N 1
ATOM 641 C CA . LEU A 1 82 ? 10.017 9.502 -14.049 1.00 81.56 82 LEU A CA 1
ATOM 642 C C . LEU A 1 82 ? 8.942 10.108 -14.952 1.00 81.56 82 LEU A C 1
ATOM 644 O O . LEU A 1 82 ? 9.271 10.718 -15.968 1.00 81.56 82 LEU A O 1
ATOM 648 N N . GLU A 1 83 ? 7.669 9.980 -14.585 1.00 78.50 83 GLU A N 1
ATOM 649 C CA . GLU A 1 83 ? 6.542 10.514 -15.351 1.00 78.50 83 GLU A CA 1
ATOM 650 C C . GLU A 1 83 ? 6.589 12.051 -15.424 1.00 78.50 83 GLU A C 1
ATOM 652 O O . GLU A 1 83 ? 6.412 12.599 -16.513 1.00 78.50 83 GLU A O 1
ATOM 657 N N . THR A 1 84 ? 6.935 12.728 -14.322 1.00 76.81 84 THR A N 1
ATOM 658 C CA . THR A 1 84 ? 6.840 14.195 -14.186 1.00 76.81 84 THR A CA 1
ATOM 659 C C . THR A 1 84 ? 8.108 14.955 -14.579 1.00 76.81 84 THR A C 1
ATOM 661 O O . THR A 1 84 ? 8.012 16.023 -15.182 1.00 76.81 84 THR A O 1
ATOM 664 N N . TYR A 1 85 ? 9.294 14.448 -14.232 1.00 75.56 85 TYR A N 1
ATOM 665 C CA . TYR A 1 85 ? 10.550 15.212 -14.325 1.00 75.56 85 TYR A CA 1
ATOM 666 C C . TYR A 1 85 ? 11.532 14.665 -15.362 1.00 75.56 85 TYR A C 1
ATOM 668 O O . TYR A 1 85 ? 12.388 15.401 -15.849 1.00 75.56 85 TYR A O 1
ATOM 676 N N . CYS A 1 86 ? 11.414 13.393 -15.743 1.00 74.75 86 CYS A N 1
ATOM 677 C CA . CYS A 1 86 ? 12.277 12.798 -16.757 1.00 74.75 86 CYS A CA 1
ATOM 678 C C . CYS A 1 86 ? 11.685 13.071 -18.155 1.00 74.75 86 CYS A C 1
ATOM 680 O O . CYS A 1 86 ? 10.853 12.307 -18.645 1.00 74.75 86 CYS A O 1
ATOM 682 N N . VAL A 1 87 ? 12.047 14.216 -18.749 1.00 71.81 87 VAL A N 1
ATOM 683 C CA . VAL A 1 87 ? 11.486 14.733 -20.023 1.00 71.81 87 VAL A CA 1
ATOM 684 C C . VAL A 1 87 ? 12.502 14.827 -21.167 1.00 71.81 87 VAL A C 1
ATOM 686 O O . VAL A 1 87 ? 12.157 15.264 -22.263 1.00 71.81 87 VAL A O 1
ATOM 689 N N . LEU A 1 88 ? 13.759 14.453 -20.921 1.00 77.25 88 LEU A N 1
ATOM 690 C CA . LEU A 1 88 ? 14.812 14.521 -21.931 1.00 77.25 88 LEU A CA 1
ATOM 691 C C . LEU A 1 88 ? 14.608 13.416 -22.992 1.00 77.25 88 LEU A C 1
ATOM 693 O O . LEU A 1 88 ? 14.432 12.252 -22.615 1.00 77.25 88 LEU A O 1
ATOM 697 N N . PRO A 1 89 ? 14.640 13.733 -24.301 1.00 80.44 89 PRO A N 1
ATOM 698 C CA . PRO A 1 89 ? 14.417 12.745 -25.360 1.00 80.44 89 PRO A CA 1
ATOM 699 C C . PRO A 1 89 ? 15.368 11.545 -25.294 1.00 80.44 89 PRO A C 1
ATOM 701 O O . PRO A 1 89 ? 14.971 10.417 -25.582 1.00 80.44 89 PRO A O 1
ATOM 704 N N . GLU A 1 90 ? 16.613 11.766 -24.870 1.00 83.19 90 GLU A N 1
ATOM 705 C CA . GLU A 1 90 ? 17.674 10.757 -24.833 1.00 83.19 90 GLU A CA 1
ATOM 706 C C . GLU A 1 90 ? 17.410 9.649 -23.807 1.00 83.19 90 GLU A C 1
ATOM 708 O O . GLU A 1 90 ? 17.962 8.554 -23.921 1.00 83.19 90 GLU A O 1
ATOM 713 N N . VAL A 1 91 ? 16.568 9.918 -22.804 1.00 85.38 91 VAL A N 1
ATOM 714 C CA . VAL A 1 91 ? 16.242 8.963 -21.736 1.00 85.38 91 VAL A CA 1
ATOM 715 C C . VAL A 1 91 ? 14.833 8.388 -21.840 1.00 85.38 91 VAL A C 1
ATOM 717 O O . VAL A 1 91 ? 14.458 7.544 -21.025 1.00 85.38 91 VAL A O 1
ATOM 720 N N . GLN A 1 92 ? 14.065 8.790 -22.857 1.00 87.00 92 GLN A N 1
ATOM 721 C CA . GLN A 1 92 ? 12.660 8.412 -22.997 1.00 87.00 92 GLN A CA 1
ATOM 722 C C . GLN A 1 92 ? 12.476 6.894 -23.122 1.00 87.00 92 GLN A C 1
ATOM 724 O O . GLN A 1 92 ? 11.617 6.325 -22.458 1.00 87.00 92 GLN A O 1
ATOM 729 N N . VAL A 1 93 ? 13.345 6.215 -23.877 1.00 89.38 93 VAL A N 1
ATOM 730 C CA . VAL A 1 93 ? 13.278 4.753 -24.041 1.00 89.38 93 VAL A CA 1
ATOM 731 C C . VAL A 1 93 ? 13.491 4.003 -22.717 1.00 89.38 93 VAL A C 1
ATOM 733 O O . VAL A 1 93 ? 12.802 3.024 -22.433 1.00 89.38 93 VAL A O 1
ATOM 736 N N . TYR A 1 94 ? 14.397 4.493 -21.862 1.00 89.31 94 TYR A N 1
ATOM 737 C CA . TYR A 1 94 ? 14.644 3.923 -20.534 1.00 89.31 94 TYR A CA 1
ATOM 738 C C . TYR A 1 94 ? 13.480 4.212 -19.584 1.00 89.31 94 TYR A C 1
ATOM 740 O O . TYR A 1 94 ? 13.068 3.341 -18.815 1.00 89.31 94 TYR A O 1
ATOM 748 N N . LYS A 1 95 ? 12.931 5.431 -19.650 1.00 88.69 95 LYS A N 1
ATOM 749 C CA . LYS A 1 95 ? 11.744 5.835 -18.894 1.00 88.69 95 LYS A CA 1
ATOM 750 C C . LYS A 1 95 ? 10.556 4.940 -19.229 1.00 88.69 95 LYS A C 1
ATOM 752 O O . LYS A 1 95 ? 9.948 4.405 -18.307 1.00 88.69 95 LYS A O 1
ATOM 757 N N . ASP A 1 96 ? 10.251 4.751 -20.509 1.00 90.00 96 ASP A N 1
ATOM 758 C CA . ASP A 1 96 ? 9.105 3.956 -20.956 1.00 90.00 96 ASP A CA 1
ATOM 759 C C . ASP A 1 96 ? 9.231 2.503 -20.485 1.00 90.00 96 ASP A C 1
ATOM 761 O O . ASP A 1 96 ? 8.280 1.937 -19.938 1.00 90.00 96 ASP A O 1
ATOM 765 N N . ALA A 1 97 ? 10.433 1.926 -20.592 1.00 91.00 97 ALA A N 1
ATOM 766 C CA . ALA A 1 97 ? 10.718 0.597 -20.065 1.00 91.00 97 ALA A CA 1
ATOM 767 C C . ALA A 1 97 ? 10.484 0.515 -18.544 1.00 91.00 97 ALA A C 1
ATOM 769 O O . ALA A 1 97 ? 9.734 -0.350 -18.094 1.00 91.00 97 ALA A O 1
ATOM 770 N N . CYS A 1 98 ? 11.029 1.433 -17.741 1.00 88.88 98 CYS A N 1
ATOM 771 C CA . CYS A 1 98 ? 10.789 1.460 -16.290 1.00 88.88 98 CYS A CA 1
ATOM 772 C C . CYS A 1 98 ? 9.303 1.635 -15.932 1.00 88.88 98 CYS A C 1
ATOM 774 O O . CYS A 1 98 ? 8.762 0.879 -15.125 1.00 88.88 98 CYS A O 1
ATOM 776 N N . VAL A 1 99 ? 8.629 2.611 -16.544 1.00 87.38 99 VAL A N 1
ATOM 777 C CA . VAL A 1 99 ? 7.219 2.925 -16.268 1.00 87.38 99 VAL A CA 1
ATOM 778 C C . VAL A 1 99 ? 6.311 1.749 -16.627 1.00 87.38 99 VAL A C 1
ATOM 780 O O . VAL A 1 99 ? 5.368 1.462 -15.891 1.00 87.38 99 VAL A O 1
ATOM 783 N N . SER A 1 100 ? 6.601 1.020 -17.708 1.00 90.38 100 SER A N 1
ATOM 784 C CA . SER A 1 100 ? 5.831 -0.172 -18.079 1.00 90.38 100 SER A CA 1
ATOM 785 C C . SER A 1 100 ? 5.897 -1.281 -17.019 1.00 90.38 100 SER A C 1
ATOM 787 O O . SER A 1 100 ? 4.866 -1.872 -16.692 1.00 90.38 100 SER A O 1
ATOM 789 N N . TRP A 1 101 ? 7.061 -1.495 -16.394 1.00 89.25 101 TRP A N 1
ATOM 790 C CA . TRP A 1 101 ? 7.199 -2.418 -15.264 1.00 89.25 101 TRP A CA 1
ATOM 791 C C . TRP A 1 101 ? 6.445 -1.932 -14.024 1.00 89.25 101 TRP A C 1
ATOM 793 O O . TRP A 1 101 ? 5.817 -2.743 -13.347 1.00 89.25 101 TRP A O 1
ATOM 803 N N . PHE A 1 102 ? 6.445 -0.628 -13.736 1.00 86.94 102 PHE A N 1
ATOM 804 C CA . PHE A 1 102 ? 5.661 -0.083 -12.622 1.00 86.94 102 PHE A CA 1
ATOM 805 C C . PHE A 1 102 ? 4.157 -0.253 -12.833 1.00 86.94 102 PHE A C 1
ATOM 807 O O . PHE A 1 102 ? 3.460 -0.675 -11.917 1.00 86.94 102 PHE A O 1
ATOM 814 N N . ARG A 1 103 ? 3.662 -0.042 -14.056 1.00 85.06 103 ARG A N 1
ATOM 815 C CA . ARG A 1 103 ? 2.254 -0.297 -14.404 1.00 85.06 103 ARG A CA 1
ATOM 816 C C . ARG A 1 103 ? 1.874 -1.768 -14.253 1.00 85.06 103 ARG A C 1
ATOM 818 O O . ARG A 1 103 ? 0.790 -2.063 -13.757 1.00 85.06 103 ARG A O 1
ATOM 825 N N . LEU A 1 104 ? 2.761 -2.686 -14.643 1.00 87.81 104 LEU A N 1
ATOM 826 C CA . LEU A 1 104 ? 2.557 -4.111 -14.393 1.00 87.81 104 LEU A CA 1
ATOM 827 C C . LEU A 1 104 ? 2.485 -4.395 -12.885 1.00 87.81 104 LEU A C 1
ATOM 829 O O . LEU A 1 104 ? 1.572 -5.083 -12.445 1.00 87.81 104 LEU A O 1
ATOM 833 N N . LEU A 1 105 ? 3.401 -3.848 -12.081 1.00 84.75 105 LEU A N 1
ATOM 834 C CA . LEU A 1 105 ? 3.374 -4.021 -10.624 1.00 84.75 105 LEU A CA 1
ATOM 835 C C . LEU A 1 105 ? 2.094 -3.453 -9.994 1.00 84.75 105 LEU A C 1
ATOM 837 O O . LEU A 1 105 ? 1.493 -4.138 -9.169 1.00 84.75 105 LEU A O 1
ATOM 841 N N . ASP A 1 106 ? 1.642 -2.268 -10.416 1.00 80.88 106 ASP A N 1
ATOM 842 C CA . ASP A 1 106 ? 0.364 -1.678 -9.993 1.00 80.88 106 ASP A CA 1
ATOM 843 C C . ASP A 1 106 ? -0.801 -2.644 -10.279 1.00 80.88 106 ASP A C 1
ATOM 845 O O . ASP A 1 106 ? -1.604 -2.933 -9.390 1.00 80.88 106 ASP A O 1
ATOM 849 N N . MET A 1 107 ? -0.864 -3.201 -11.495 1.00 84.38 107 MET A N 1
ATOM 850 C CA . MET A 1 107 ? -1.891 -4.172 -11.892 1.00 84.38 107 MET A CA 1
ATOM 851 C C . MET A 1 107 ? -1.843 -5.444 -11.033 1.00 84.38 107 MET A C 1
ATOM 853 O O . MET A 1 107 ? -2.880 -5.937 -10.590 1.00 84.38 107 MET A O 1
ATOM 857 N N . LEU A 1 108 ? -0.645 -5.966 -10.760 1.00 82.75 108 LEU A N 1
ATOM 858 C CA . LEU A 1 108 ? -0.459 -7.166 -9.943 1.00 82.75 108 LEU A CA 1
ATOM 859 C C . LEU A 1 108 ? -0.883 -6.941 -8.486 1.00 82.75 108 LEU A C 1
ATOM 861 O O . LEU A 1 108 ? -1.528 -7.812 -7.906 1.00 82.75 108 LEU A O 1
ATOM 865 N N . VAL A 1 109 ? -0.571 -5.782 -7.902 1.00 77.94 109 VAL A N 1
ATOM 866 C CA . VAL A 1 109 ? -0.984 -5.430 -6.532 1.00 77.94 109 VAL A CA 1
ATOM 867 C C . VAL A 1 109 ? -2.505 -5.307 -6.436 1.00 77.94 109 VAL A C 1
ATOM 869 O O . VAL A 1 109 ? -3.110 -5.840 -5.508 1.00 77.94 109 VAL A O 1
ATOM 872 N N . VAL A 1 110 ? -3.130 -4.654 -7.417 1.00 78.00 110 VAL A N 1
ATOM 873 C CA . VAL A 1 110 ? -4.584 -4.435 -7.458 1.00 78.00 110 VAL A CA 1
ATOM 874 C C . VAL A 1 110 ? -5.358 -5.717 -7.765 1.00 78.00 110 VAL A C 1
ATOM 876 O O . VAL A 1 110 ? -6.505 -5.841 -7.345 1.00 78.00 110 VAL A O 1
ATOM 879 N N . SER A 1 111 ? -4.733 -6.710 -8.407 1.00 79.31 111 SER A N 1
ATOM 880 C CA . SER A 1 111 ? -5.378 -7.986 -8.763 1.00 79.31 111 SER A CA 1
ATOM 881 C C . SER A 1 111 ? -6.000 -8.744 -7.582 1.00 79.31 111 SER A C 1
ATOM 883 O O . SER A 1 111 ? -6.878 -9.584 -7.788 1.00 79.31 111 SER A O 1
ATOM 885 N N . ALA A 1 112 ? -5.575 -8.440 -6.349 1.00 74.25 112 ALA A N 1
ATOM 886 C CA . ALA A 1 112 ? -6.153 -8.990 -5.127 1.00 74.25 112 ALA A CA 1
ATOM 887 C C . ALA A 1 112 ? -7.586 -8.495 -4.853 1.00 74.25 112 ALA A C 1
ATOM 889 O O . ALA A 1 112 ? -8.380 -9.240 -4.284 1.00 74.25 112 ALA A O 1
ATOM 890 N N . THR A 1 113 ? -7.921 -7.267 -5.259 1.00 72.94 113 THR A N 1
ATOM 891 C CA . THR A 1 113 ? -9.237 -6.643 -5.031 1.00 72.94 113 THR A CA 1
ATOM 892 C C . THR A 1 113 ? -10.024 -6.419 -6.317 1.00 72.94 113 THR A C 1
ATOM 894 O O . THR A 1 113 ? -11.248 -6.507 -6.307 1.00 72.94 113 THR A O 1
ATOM 897 N N . SER A 1 114 ? -9.344 -6.174 -7.437 1.00 80.00 114 SER A N 1
ATOM 898 C CA . SER A 1 114 ? -9.953 -5.973 -8.750 1.00 80.00 114 SER A CA 1
ATOM 899 C C . SER A 1 114 ? -9.236 -6.825 -9.788 1.00 80.00 114 SER A C 1
ATOM 901 O O . SER A 1 114 ? -8.075 -6.586 -10.120 1.00 80.00 114 SER A O 1
ATOM 903 N N . LYS A 1 115 ? -9.923 -7.858 -10.286 1.00 82.88 115 LYS A N 1
ATOM 904 C CA . LYS A 1 115 ? -9.334 -8.806 -11.235 1.00 82.88 115 LYS A CA 1
ATOM 905 C C . LYS A 1 115 ? -9.135 -8.139 -12.604 1.00 82.88 115 LYS A C 1
ATOM 907 O O . LYS A 1 115 ? -10.111 -7.624 -13.153 1.00 82.88 115 LYS A O 1
ATOM 912 N N . PRO A 1 116 ? -7.919 -8.178 -13.178 1.00 87.19 116 PRO A N 1
ATOM 913 C CA . PRO A 1 116 ? -7.690 -7.713 -14.542 1.00 87.19 116 PRO A CA 1
ATOM 914 C C . PRO A 1 116 ? -8.470 -8.572 -15.546 1.00 87.19 116 PRO A C 1
ATOM 916 O O . PRO A 1 116 ? -8.786 -9.735 -15.277 1.00 87.19 116 PRO A O 1
ATOM 919 N N . GLN A 1 117 ? -8.777 -8.000 -16.711 1.00 88.81 117 GLN A N 1
ATOM 920 C CA . GLN A 1 117 ? -9.437 -8.739 -17.788 1.00 88.81 117 GLN A CA 1
ATOM 921 C C . GLN A 1 117 ? -8.515 -9.846 -18.324 1.00 88.81 117 GLN A C 1
ATOM 923 O O . GLN A 1 117 ? -7.291 -9.670 -18.322 1.00 88.81 117 GLN A O 1
ATOM 928 N N . PRO A 1 118 ? -9.072 -10.961 -18.834 1.00 89.69 118 PRO A N 1
ATOM 929 C CA . PRO A 1 118 ? -8.273 -12.034 -19.414 1.00 89.69 118 PRO A CA 1
ATOM 930 C C . PRO A 1 118 ? -7.303 -11.512 -20.482 1.00 89.69 118 PRO A C 1
ATOM 932 O O . PRO A 1 118 ? -7.700 -10.812 -21.413 1.00 89.69 118 PRO A O 1
ATOM 935 N N . GLY A 1 119 ? -6.026 -11.856 -20.340 1.00 92.00 119 GLY A N 1
ATOM 936 C CA . GLY A 1 119 ? -4.943 -11.462 -21.241 1.00 92.00 119 GLY A CA 1
ATOM 937 C C . GLY A 1 119 ? -4.312 -10.096 -20.956 1.00 92.00 119 GLY A C 1
ATOM 938 O O . GLY A 1 119 ? -3.248 -9.815 -21.512 1.00 92.00 119 GLY A O 1
ATOM 939 N N . GLN A 1 120 ? -4.891 -9.257 -20.086 1.00 92.81 120 GLN A N 1
ATOM 940 C CA . GLN A 1 120 ? -4.304 -7.950 -19.759 1.00 92.81 120 GLN A CA 1
ATOM 941 C C . GLN A 1 120 ? -2.945 -8.078 -19.066 1.00 92.81 120 GLN A C 1
ATOM 943 O O . GLN A 1 120 ? -2.040 -7.298 -19.369 1.00 92.81 120 GLN A O 1
ATOM 948 N N . VAL A 1 121 ? -2.770 -9.058 -18.170 1.00 92.44 121 VAL A N 1
ATOM 949 C CA . VAL A 1 121 ? -1.499 -9.233 -17.449 1.00 92.44 121 VAL A CA 1
ATOM 950 C C . VAL A 1 121 ? -0.419 -9.700 -18.415 1.00 92.44 121 VAL A C 1
ATOM 952 O O . VAL A 1 121 ? 0.685 -9.158 -18.407 1.00 92.44 121 VAL A O 1
ATOM 955 N N . LEU A 1 122 ? -0.740 -10.663 -19.287 1.00 94.38 122 LEU A N 1
ATOM 956 C CA . LEU A 1 122 ? 0.199 -11.137 -20.306 1.00 94.38 122 LEU A CA 1
ATOM 957 C C . LEU A 1 122 ? 0.627 -10.002 -21.245 1.00 94.38 122 LEU A C 1
ATOM 959 O O . LEU A 1 122 ? 1.826 -9.796 -21.431 1.00 94.38 122 LEU A O 1
ATOM 963 N N . ALA A 1 123 ? -0.328 -9.226 -21.763 1.00 95.44 123 ALA A N 1
ATOM 964 C CA . ALA A 1 123 ? -0.040 -8.101 -22.648 1.00 95.44 123 ALA A CA 1
ATOM 965 C C . ALA A 1 123 ? 0.841 -7.039 -21.966 1.00 95.44 123 ALA A C 1
ATOM 967 O O . ALA A 1 123 ? 1.780 -6.525 -22.576 1.00 95.44 123 ALA A O 1
ATOM 968 N N . ALA A 1 124 ? 0.589 -6.735 -20.687 1.00 94.25 124 ALA A N 1
ATOM 969 C CA . ALA A 1 124 ? 1.419 -5.817 -19.911 1.00 94.25 124 ALA A CA 1
ATOM 970 C C . ALA A 1 124 ? 2.852 -6.351 -19.714 1.00 94.25 124 ALA A C 1
ATOM 972 O O . ALA A 1 124 ? 3.812 -5.592 -19.860 1.00 94.25 124 ALA A O 1
ATOM 973 N N . CYS A 1 125 ? 3.013 -7.652 -19.443 1.00 94.06 125 CYS A N 1
ATOM 974 C CA . CYS A 1 125 ? 4.323 -8.300 -19.350 1.00 94.06 125 CYS A CA 1
ATOM 975 C C . CYS A 1 125 ? 5.093 -8.244 -20.675 1.00 94.06 125 CYS A C 1
ATOM 977 O O . CYS A 1 125 ? 6.259 -7.847 -20.692 1.00 94.06 125 CYS A O 1
ATOM 979 N N . GLU A 1 126 ? 4.456 -8.621 -21.785 1.00 95.06 126 GLU A N 1
ATOM 980 C CA . GLU A 1 126 ? 5.069 -8.594 -23.118 1.00 95.06 126 GLU A CA 1
ATOM 981 C C . GLU A 1 126 ? 5.469 -7.173 -23.515 1.00 95.06 126 GLU A C 1
ATOM 983 O O . GLU A 1 126 ? 6.584 -6.945 -23.988 1.00 95.06 126 GLU A O 1
ATOM 988 N N . HIS A 1 127 ? 4.598 -6.197 -23.256 1.00 95.31 127 HIS A N 1
ATOM 989 C CA . HIS A 1 127 ? 4.887 -4.790 -23.495 1.00 95.31 127 HIS A CA 1
ATOM 990 C C . HIS A 1 127 ? 6.117 -4.318 -22.707 1.00 95.31 127 HIS A C 1
ATOM 992 O O . HIS A 1 127 ? 7.029 -3.730 -23.293 1.00 95.31 127 HIS A O 1
ATOM 998 N N . ALA A 1 128 ? 6.194 -4.635 -21.410 1.00 93.81 128 ALA A N 1
ATOM 999 C CA . ALA A 1 128 ? 7.328 -4.249 -20.576 1.00 93.81 128 ALA A CA 1
ATOM 1000 C C . ALA A 1 128 ? 8.646 -4.911 -21.009 1.00 93.81 128 ALA A C 1
ATOM 1002 O O . ALA A 1 128 ? 9.705 -4.272 -21.014 1.00 93.81 128 ALA A O 1
ATOM 1003 N N . MET A 1 129 ? 8.599 -6.175 -21.441 1.00 93.00 129 MET A N 1
ATOM 1004 C CA . MET A 1 129 ? 9.768 -6.863 -21.998 1.00 93.00 129 MET A CA 1
ATOM 1005 C C . MET A 1 129 ? 10.222 -6.252 -23.322 1.00 93.00 129 MET A C 1
ATOM 1007 O O . MET A 1 129 ? 11.414 -6.000 -23.493 1.00 93.00 129 MET A O 1
ATOM 1011 N N . ASN A 1 130 ? 9.289 -5.960 -24.230 1.00 95.00 130 ASN A N 1
ATOM 1012 C CA . ASN A 1 130 ? 9.596 -5.345 -25.520 1.00 95.00 130 ASN A CA 1
ATOM 1013 C C . ASN A 1 130 ? 10.254 -3.972 -25.345 1.00 95.00 130 ASN A C 1
ATOM 1015 O O . ASN A 1 130 ? 11.271 -3.693 -25.981 1.00 95.00 130 ASN A O 1
ATOM 1019 N N . LEU A 1 131 ? 9.738 -3.144 -24.430 1.00 95.00 131 LEU A N 1
ATOM 1020 C CA . LEU A 1 131 ? 10.351 -1.855 -24.104 1.00 95.00 131 LEU A CA 1
ATOM 1021 C C . LEU A 1 131 ? 11.728 -2.014 -23.450 1.00 95.00 131 LEU A C 1
ATOM 1023 O O . LEU A 1 131 ? 12.638 -1.250 -23.757 1.00 95.00 131 LEU A O 1
ATOM 1027 N N . SER A 1 132 ? 11.925 -3.037 -22.616 1.00 93.62 132 SER A N 1
ATOM 1028 C CA . SER A 1 132 ? 13.240 -3.332 -22.030 1.00 93.62 132 SER A CA 1
ATOM 1029 C C . SER A 1 132 ? 14.275 -3.710 -23.099 1.00 93.62 132 SER A C 1
ATOM 1031 O O . SER A 1 132 ? 15.425 -3.281 -23.032 1.00 93.62 132 SER A O 1
ATOM 1033 N N . VAL A 1 133 ? 13.880 -4.480 -24.118 1.00 93.88 133 VAL A N 1
ATOM 1034 C CA . VAL A 1 133 ? 14.753 -4.802 -25.260 1.00 93.88 133 VAL A CA 1
ATOM 1035 C C . VAL A 1 133 ? 15.039 -3.555 -26.097 1.00 93.88 133 VAL A C 1
ATOM 1037 O O . VAL A 1 133 ? 16.197 -3.315 -26.436 1.00 93.88 133 VAL A O 1
ATOM 1040 N N . ALA A 1 134 ? 14.025 -2.730 -26.376 1.00 94.00 134 ALA A N 1
ATOM 1041 C CA . ALA A 1 134 ? 14.188 -1.466 -27.099 1.00 94.00 134 ALA A CA 1
ATOM 1042 C C . ALA A 1 134 ? 15.116 -0.481 -26.364 1.00 94.00 134 ALA A C 1
ATOM 1044 O O . ALA A 1 134 ? 15.885 0.236 -26.998 1.00 94.00 134 ALA A O 1
ATOM 1045 N N . ALA A 1 135 ? 15.106 -0.507 -25.029 1.00 93.19 135 ALA A N 1
ATOM 1046 C CA . ALA A 1 135 ? 16.017 0.238 -24.164 1.00 93.19 135 ALA A CA 1
ATOM 1047 C C . ALA A 1 135 ? 17.445 -0.344 -24.115 1.00 93.19 135 ALA A C 1
ATOM 1049 O O . ALA A 1 135 ? 18.280 0.127 -23.345 1.00 93.19 135 ALA A O 1
ATOM 1050 N N . GLY A 1 136 ? 17.747 -1.387 -24.894 1.00 92.31 136 GLY A N 1
ATOM 1051 C CA . GLY A 1 136 ? 19.061 -2.027 -24.904 1.00 92.31 136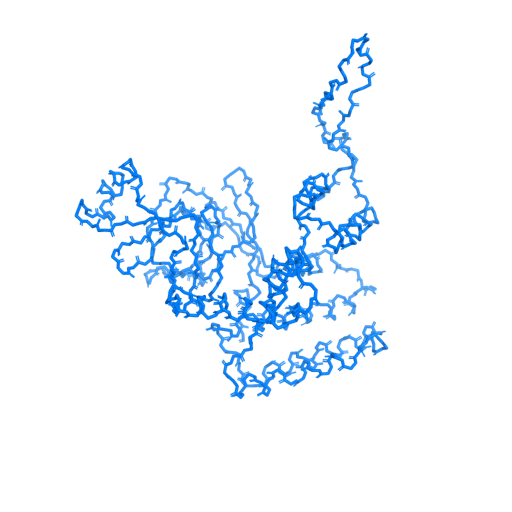 GLY A CA 1
ATOM 1052 C C . GLY A 1 136 ? 19.366 -2.826 -23.635 1.00 92.31 136 GLY A C 1
ATOM 1053 O O . GLY A 1 136 ? 20.531 -3.048 -23.331 1.00 92.31 136 GLY A O 1
ATOM 1054 N N . TRP A 1 137 ? 18.348 -3.252 -22.876 1.00 92.62 137 TRP A N 1
ATOM 1055 C CA . TRP A 1 137 ? 18.517 -4.052 -21.653 1.00 92.62 137 TRP A CA 1
ATOM 1056 C C . TRP A 1 137 ? 18.344 -5.555 -21.879 1.00 92.62 137 TRP A C 1
ATOM 1058 O O . TRP A 1 137 ? 18.275 -6.311 -20.911 1.00 92.62 137 TRP A O 1
ATOM 1068 N N . GLY A 1 138 ? 18.256 -6.012 -23.130 1.00 87.44 138 GLY A N 1
ATOM 1069 C CA . GLY A 1 138 ? 18.024 -7.424 -23.450 1.00 87.44 138 GLY A CA 1
ATOM 1070 C C . GLY A 1 138 ? 19.067 -8.373 -22.845 1.00 87.44 138 GLY A C 1
ATOM 1071 O O . GLY A 1 138 ? 18.718 -9.442 -22.357 1.00 87.44 138 GLY A O 1
ATOM 1072 N N . ASP A 1 139 ? 20.331 -7.956 -22.787 1.00 86.19 139 ASP A N 1
ATOM 1073 C CA . ASP A 1 139 ? 21.440 -8.677 -22.147 1.00 86.19 139 ASP A CA 1
ATOM 1074 C C . ASP A 1 139 ? 21.355 -8.696 -20.606 1.00 86.19 139 ASP A C 1
ATOM 1076 O O . ASP A 1 139 ? 21.903 -9.584 -19.944 1.00 86.19 139 ASP A O 1
ATOM 1080 N N . ARG A 1 140 ? 20.632 -7.734 -20.022 1.00 84.81 140 ARG A N 1
ATOM 1081 C CA . ARG A 1 140 ? 20.356 -7.631 -18.581 1.00 84.81 140 ARG A CA 1
ATOM 1082 C C . ARG A 1 140 ? 19.123 -8.430 -18.162 1.00 84.81 140 ARG A C 1
ATOM 1084 O O . ARG A 1 140 ? 19.003 -8.765 -16.979 1.00 84.81 140 ARG A O 1
ATOM 1091 N N . LEU A 1 141 ? 18.234 -8.776 -19.099 1.00 82.62 141 LEU A N 1
ATOM 1092 C CA . LEU A 1 141 ? 17.079 -9.634 -18.838 1.00 82.62 141 LEU A CA 1
ATOM 1093 C C . LEU A 1 141 ? 17.551 -11.059 -18.522 1.00 82.62 141 LEU A C 1
ATOM 1095 O O . LEU A 1 141 ? 17.866 -11.873 -19.386 1.00 82.62 141 LEU A O 1
ATOM 1099 N N . ARG A 1 142 ? 17.609 -11.373 -17.229 1.00 84.81 142 ARG A N 1
ATOM 1100 C CA . ARG A 1 142 ? 17.912 -12.723 -16.740 1.00 84.81 142 ARG A CA 1
ATOM 1101 C C . ARG A 1 142 ? 16.766 -13.692 -17.063 1.00 84.81 142 ARG A C 1
ATOM 1103 O O . ARG A 1 142 ? 15.617 -13.259 -17.133 1.00 84.81 142 ARG A O 1
ATOM 1110 N N . PRO A 1 143 ? 17.014 -15.015 -17.102 1.00 81.06 143 PRO A N 1
ATOM 1111 C CA . PRO A 1 143 ? 15.955 -16.015 -17.282 1.00 81.06 143 PRO A CA 1
ATOM 1112 C C . PRO A 1 143 ? 14.763 -15.857 -16.324 1.00 81.06 143 PRO A C 1
ATOM 1114 O O . PRO A 1 143 ? 13.640 -16.190 -16.676 1.00 81.06 143 PRO A O 1
ATOM 1117 N N . LYS A 1 144 ? 14.973 -15.286 -15.131 1.00 75.81 144 LYS A N 1
ATOM 1118 C CA . LYS A 1 144 ? 13.901 -15.000 -14.167 1.00 75.81 144 LYS A CA 1
ATOM 1119 C C . LYS A 1 144 ? 12.859 -13.995 -14.682 1.00 75.81 144 LYS A C 1
ATOM 1121 O O . LYS A 1 144 ? 11.712 -14.075 -14.264 1.00 75.81 144 LYS A O 1
ATOM 1126 N N . PHE A 1 145 ? 13.212 -13.092 -15.600 1.00 79.38 145 PHE A N 1
ATOM 1127 C CA . PHE A 1 145 ? 12.247 -12.166 -16.203 1.00 79.38 145 PHE A CA 1
ATOM 1128 C C . PHE A 1 145 ? 11.189 -12.917 -17.017 1.00 79.38 145 PHE A C 1
ATOM 1130 O O . PHE A 1 145 ? 10.022 -12.556 -16.944 1.00 79.38 145 PHE A O 1
ATOM 1137 N N . HIS A 1 146 ? 11.551 -14.020 -17.686 1.00 83.69 146 HIS A N 1
ATOM 1138 C CA . HIS A 1 146 ? 10.601 -14.870 -18.414 1.00 83.69 146 HIS A CA 1
ATOM 1139 C C . HIS A 1 146 ? 9.461 -15.387 -17.519 1.00 83.69 146 HIS A C 1
ATOM 1141 O O . HIS A 1 146 ? 8.354 -15.596 -18.007 1.00 83.69 146 HIS A O 1
ATOM 1147 N N . TRP A 1 147 ? 9.681 -15.539 -16.206 1.00 84.19 147 TRP A N 1
ATOM 1148 C CA . TRP A 1 147 ? 8.625 -15.956 -15.276 1.00 84.19 147 TRP A CA 1
ATOM 1149 C C . TRP A 1 147 ? 7.450 -14.977 -15.218 1.00 84.19 147 TRP A C 1
ATOM 1151 O O . TRP A 1 147 ? 6.337 -15.409 -14.929 1.00 84.19 147 TRP A O 1
ATOM 1161 N N . ALA A 1 148 ? 7.656 -13.700 -15.554 1.00 87.06 148 ALA A N 1
ATOM 1162 C CA . ALA A 1 148 ? 6.570 -12.727 -15.619 1.00 87.06 148 ALA A CA 1
ATOM 1163 C C . ALA A 1 148 ? 5.521 -13.081 -16.691 1.00 87.06 148 ALA A C 1
ATOM 1165 O O . ALA A 1 148 ? 4.337 -12.823 -16.495 1.00 87.06 148 ALA A O 1
ATOM 1166 N N . LEU A 1 149 ? 5.910 -13.761 -17.779 1.00 89.88 149 LEU A N 1
ATOM 1167 C CA . LEU A 1 149 ? 4.967 -14.221 -18.812 1.00 89.88 149 LEU A CA 1
ATOM 1168 C C . LEU A 1 149 ? 4.001 -15.300 -18.300 1.00 89.88 149 LEU A C 1
ATOM 1170 O O . LEU A 1 149 ? 2.965 -15.547 -18.908 1.00 89.88 149 LEU A O 1
ATOM 1174 N N . HIS A 1 150 ? 4.310 -15.930 -17.163 1.00 89.50 150 HIS A N 1
ATOM 1175 C CA . HIS A 1 150 ? 3.457 -16.950 -16.552 1.00 89.50 150 HIS A CA 1
ATOM 1176 C C . HIS A 1 150 ? 2.453 -16.366 -15.554 1.00 89.50 150 HIS A C 1
ATOM 1178 O O . HIS A 1 150 ? 1.622 -17.111 -15.038 1.00 89.50 150 HIS A O 1
ATOM 1184 N N . TYR A 1 151 ? 2.491 -15.057 -15.270 1.00 89.81 151 TYR A N 1
ATOM 1185 C CA . TYR A 1 151 ? 1.577 -14.439 -14.304 1.00 89.81 151 TYR A CA 1
ATOM 1186 C C . TYR A 1 151 ? 0.111 -14.579 -14.703 1.00 89.81 151 TYR A C 1
ATOM 1188 O O . TYR A 1 151 ? -0.696 -14.935 -13.854 1.00 89.81 151 TYR A O 1
ATOM 1196 N N . GLU A 1 152 ? -0.227 -14.397 -15.979 1.00 92.12 152 GLU A N 1
ATOM 1197 C CA . GLU A 1 152 ? -1.592 -14.584 -16.489 1.00 92.12 152 GLU A CA 1
ATOM 1198 C C . GLU A 1 152 ? -2.090 -16.021 -16.259 1.00 92.12 152 GLU A C 1
ATOM 1200 O O . GLU A 1 152 ? -3.166 -16.242 -15.707 1.00 92.12 152 GLU A O 1
ATOM 1205 N N . ALA A 1 153 ? -1.281 -17.023 -16.615 1.00 89.19 153 ALA A N 1
ATOM 1206 C CA . ALA A 1 153 ? -1.630 -18.429 -16.415 1.00 89.19 153 ALA A CA 1
ATOM 1207 C C . ALA A 1 153 ? -1.783 -18.776 -14.924 1.00 89.19 153 ALA A C 1
ATOM 1209 O O . ALA A 1 153 ? -2.711 -19.491 -14.541 1.00 89.19 153 ALA A O 1
ATOM 1210 N N . CYS A 1 154 ? -0.902 -18.245 -14.073 1.00 88.62 154 CYS A N 1
ATOM 1211 C CA . CYS A 1 154 ? -0.989 -18.400 -12.624 1.00 88.62 154 CYS A CA 1
ATOM 1212 C C . CYS A 1 154 ? -2.238 -17.721 -12.051 1.00 88.62 154 CYS A C 1
ATOM 1214 O O . CYS A 1 154 ? -2.936 -18.336 -11.250 1.00 88.62 154 CYS A O 1
ATOM 1216 N N . LEU A 1 155 ? -2.560 -16.501 -12.483 1.00 87.25 155 LEU A N 1
ATOM 1217 C CA . LEU A 1 155 ? -3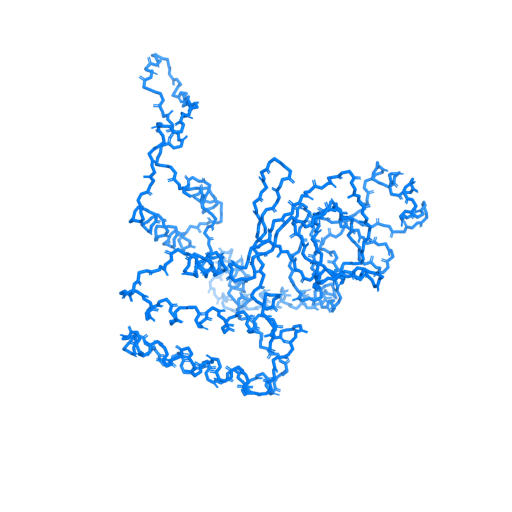.749 -15.779 -12.037 1.00 87.25 155 LEU A CA 1
ATOM 1218 C C . LEU A 1 155 ? -5.025 -16.524 -12.439 1.00 87.25 155 LEU A C 1
ATOM 1220 O O . LEU A 1 155 ? -5.899 -16.722 -11.601 1.00 87.25 155 LEU A O 1
ATOM 1224 N N . ASN A 1 156 ? -5.099 -17.019 -13.675 1.00 88.62 156 ASN A N 1
ATOM 1225 C CA . ASN A 1 156 ? -6.229 -17.820 -14.148 1.00 88.62 156 ASN A CA 1
ATOM 1226 C C . ASN A 1 156 ? -6.371 -19.133 -13.368 1.00 88.62 156 ASN A C 1
ATOM 1228 O O . ASN A 1 156 ? -7.479 -19.546 -13.032 1.00 88.62 156 ASN A O 1
ATOM 1232 N N . ARG A 1 157 ? -5.249 -19.778 -13.031 1.00 88.12 157 ARG A N 1
ATOM 1233 C CA . ARG A 1 157 ? -5.246 -21.040 -12.284 1.00 88.12 157 ARG A CA 1
ATOM 1234 C C . ARG A 1 157 ? -5.600 -20.871 -10.807 1.00 88.12 157 ARG A C 1
ATOM 1236 O O . ARG A 1 157 ? -6.319 -21.704 -10.264 1.00 88.12 157 ARG A O 1
ATOM 1243 N N . PHE A 1 158 ? -5.054 -19.855 -10.146 1.00 84.06 158 PHE A N 1
ATOM 1244 C CA . PHE A 1 158 ? -5.129 -19.700 -8.689 1.00 84.06 158 PHE A CA 1
ATOM 1245 C C . PHE A 1 158 ? -6.112 -18.617 -8.240 1.00 84.06 158 PHE A C 1
ATOM 1247 O O . PHE A 1 158 ? -6.365 -18.489 -7.047 1.00 84.06 158 PHE A O 1
ATOM 1254 N N . SER A 1 159 ? -6.680 -17.844 -9.171 1.00 81.00 159 SER A N 1
ATOM 1255 C CA . SER A 1 159 ? -7.542 -16.681 -8.909 1.00 81.00 159 SER A CA 1
ATOM 1256 C C . SER A 1 159 ? -6.903 -15.557 -8.084 1.00 81.00 159 SER A C 1
ATOM 1258 O O . SER A 1 159 ? -7.587 -14.583 -7.774 1.00 81.00 159 SER A O 1
ATOM 1260 N N . CYS A 1 160 ? -5.616 -15.668 -7.749 1.00 75.31 160 CYS A N 1
ATOM 1261 C CA . CYS A 1 160 ? -4.820 -14.655 -7.073 1.00 75.31 160 CYS A CA 1
ATOM 1262 C C . CYS A 1 160 ? -3.327 -14.839 -7.396 1.00 75.31 160 CYS A C 1
ATOM 1264 O O . CYS A 1 160 ? -2.887 -15.921 -7.793 1.00 75.31 160 CYS A O 1
ATOM 1266 N N . LEU A 1 161 ? -2.540 -13.780 -7.202 1.00 77.06 161 LEU A N 1
ATOM 1267 C CA . LEU A 1 161 ? -1.080 -13.813 -7.292 1.00 77.06 161 LEU A CA 1
ATOM 1268 C C . LEU A 1 161 ? -0.495 -13.418 -5.930 1.00 77.06 161 LEU A C 1
ATOM 1270 O O . LEU A 1 161 ? -0.361 -12.228 -5.642 1.00 77.06 161 LEU A O 1
ATOM 1274 N N . PRO A 1 162 ? -0.184 -14.387 -5.049 1.00 68.31 162 PRO A N 1
ATOM 1275 C CA . PRO A 1 162 ? 0.295 -14.074 -3.712 1.00 68.31 162 PRO A CA 1
ATOM 1276 C C . PRO A 1 162 ? 1.659 -13.390 -3.793 1.00 68.31 162 PRO A C 1
ATOM 1278 O O . PRO A 1 162 ? 2.614 -13.924 -4.359 1.00 68.31 162 PRO A O 1
ATOM 1281 N N . ALA A 1 163 ? 1.765 -12.206 -3.194 1.00 67.25 163 ALA A N 1
ATOM 1282 C CA . ALA A 1 163 ? 3.025 -11.492 -3.162 1.00 67.25 163 ALA A CA 1
ATOM 1283 C C . ALA A 1 163 ? 4.026 -12.219 -2.243 1.00 67.25 163 ALA A C 1
ATOM 1285 O O . ALA A 1 163 ? 3.769 -12.450 -1.058 1.00 67.25 163 ALA A O 1
ATOM 1286 N N . CYS A 1 164 ? 5.198 -12.567 -2.776 1.00 59.66 164 CYS A N 1
ATOM 1287 C CA . CYS A 1 164 ? 6.219 -13.318 -2.038 1.00 59.66 164 CYS A CA 1
ATOM 1288 C C . CYS A 1 164 ? 6.943 -12.501 -0.951 1.00 59.66 164 CYS A C 1
ATOM 1290 O O . CYS A 1 164 ? 7.750 -13.072 -0.221 1.00 59.66 164 CYS A O 1
ATOM 1292 N N . TRP A 1 165 ? 6.635 -11.210 -0.775 1.00 56.47 165 TRP A N 1
ATOM 1293 C CA . TRP A 1 165 ? 7.216 -10.357 0.277 1.00 56.47 165 TRP A CA 1
ATOM 1294 C C . TRP A 1 165 ? 7.037 -10.947 1.684 1.00 56.47 165 TRP A C 1
ATOM 1296 O O . TRP A 1 165 ? 7.894 -10.815 2.559 1.00 56.47 165 TRP A O 1
ATOM 1306 N N . SER A 1 166 ? 5.935 -11.667 1.907 1.00 53.47 166 SER A N 1
ATOM 1307 C CA . SER A 1 166 ? 5.665 -12.357 3.171 1.00 53.47 166 SER A CA 1
ATOM 1308 C C . SER A 1 166 ? 6.637 -13.512 3.442 1.00 53.47 166 SER A C 1
ATOM 1310 O O . SER A 1 166 ? 6.858 -13.859 4.602 1.00 53.47 166 SER A O 1
ATOM 1312 N N . LEU A 1 167 ? 7.241 -14.104 2.403 1.00 56.09 167 LEU A N 1
ATOM 1313 C CA . LEU A 1 167 ? 8.215 -15.190 2.544 1.00 56.09 167 LEU A CA 1
ATOM 1314 C C . LEU A 1 167 ? 9.562 -14.679 3.063 1.00 56.09 167 LEU A C 1
ATOM 1316 O O . LEU A 1 167 ? 10.186 -15.359 3.873 1.00 56.09 167 LEU A O 1
ATOM 1320 N N . GLU A 1 168 ? 9.969 -13.460 2.704 1.00 56.12 168 GLU A N 1
ATOM 1321 C CA . GLU A 1 168 ? 11.213 -12.858 3.206 1.00 56.12 168 GLU A CA 1
ATOM 1322 C C . GLU A 1 168 ? 11.160 -12.610 4.720 1.00 56.12 168 GLU A C 1
ATOM 1324 O O . GLU A 1 168 ? 12.144 -12.817 5.434 1.00 56.12 168 GLU A O 1
ATOM 1329 N N . ARG A 1 169 ? 9.977 -12.267 5.251 1.00 63.03 169 ARG A N 1
ATOM 1330 C CA . ARG A 1 169 ? 9.763 -12.101 6.698 1.00 63.03 169 ARG A CA 1
ATOM 1331 C C . ARG A 1 169 ? 9.840 -13.417 7.480 1.00 63.03 169 ARG A C 1
ATOM 1333 O O . ARG A 1 169 ? 10.098 -13.365 8.684 1.00 63.03 169 ARG A O 1
ATOM 1340 N N . LYS A 1 170 ? 9.700 -14.588 6.839 1.00 63.47 170 LYS A N 1
ATOM 1341 C CA . LYS A 1 170 ? 9.805 -15.899 7.517 1.00 63.47 170 LYS A CA 1
ATOM 1342 C C . LYS A 1 170 ? 11.217 -16.185 8.028 1.00 63.47 170 LYS A C 1
ATOM 1344 O O . LYS A 1 170 ? 11.372 -16.842 9.056 1.00 63.47 170 LYS A O 1
ATOM 1349 N N . HIS A 1 171 ? 12.247 -15.603 7.408 1.00 71.94 171 HIS A N 1
ATOM 1350 C CA . HIS A 1 171 ? 13.621 -15.709 7.907 1.00 71.94 171 HIS A CA 1
ATOM 1351 C C . HIS A 1 171 ? 13.797 -15.105 9.307 1.00 71.94 171 HIS A C 1
ATOM 1353 O O . HIS A 1 171 ? 14.717 -15.486 10.027 1.00 71.94 171 HIS A O 1
ATOM 1359 N N . LYS A 1 172 ? 12.907 -14.199 9.738 1.00 79.69 172 LYS A N 1
ATOM 1360 C CA . LYS A 1 172 ? 12.946 -13.622 11.086 1.00 79.69 172 LYS A CA 1
ATOM 1361 C C . LYS A 1 172 ? 12.664 -14.664 12.170 1.00 79.69 172 LYS A C 1
ATOM 1363 O O . LYS A 1 172 ? 13.328 -14.637 13.201 1.00 79.69 172 LYS A O 1
ATOM 1368 N N . VAL A 1 173 ? 11.712 -15.569 11.935 1.00 83.00 173 VAL A N 1
ATOM 1369 C CA . VAL A 1 173 ? 11.352 -16.639 12.883 1.00 83.00 173 VAL A CA 1
ATOM 1370 C C . VAL A 1 173 ? 12.495 -17.646 12.985 1.00 83.00 173 VAL A C 1
ATOM 1372 O O . VAL A 1 173 ? 12.942 -17.971 14.080 1.00 83.00 173 VAL A O 1
ATOM 1375 N N . VAL A 1 174 ? 13.065 -18.038 11.842 1.00 85.69 174 VAL A N 1
ATOM 1376 C CA . VAL A 1 174 ? 14.246 -18.913 11.802 1.00 85.69 174 VAL A CA 1
ATOM 1377 C C . VAL A 1 174 ? 15.427 -18.280 12.544 1.00 85.69 174 VAL A C 1
ATOM 1379 O O . VAL A 1 174 ? 16.056 -18.938 13.364 1.00 85.69 174 VAL A O 1
ATOM 1382 N N . ARG A 1 175 ? 15.708 -16.985 12.331 1.00 86.00 175 ARG A N 1
ATOM 1383 C CA . ARG A 1 175 ? 16.769 -16.271 13.064 1.00 86.00 175 ARG A CA 1
ATOM 1384 C C . ARG A 1 175 ? 16.486 -16.177 14.566 1.00 86.00 175 ARG A C 1
ATOM 1386 O O . ARG A 1 175 ? 17.403 -16.376 15.350 1.00 86.00 175 ARG A O 1
ATOM 1393 N N . LYS A 1 176 ? 15.241 -15.907 14.975 1.00 86.12 176 LYS A N 1
ATOM 1394 C CA . LYS A 1 176 ? 14.832 -15.817 16.390 1.00 86.12 176 LYS A CA 1
ATOM 1395 C C . LYS A 1 176 ? 15.227 -17.074 17.172 1.00 86.12 176 LYS A C 1
ATOM 1397 O O . LYS A 1 176 ? 15.824 -16.948 18.235 1.00 86.12 176 LYS A O 1
ATOM 1402 N N . TYR A 1 177 ? 14.934 -18.256 16.633 1.00 88.56 177 TYR A N 1
ATOM 1403 C CA . TYR A 1 177 ? 15.253 -19.527 17.290 1.00 88.56 177 TYR A CA 1
ATOM 1404 C C . TYR A 1 177 ? 16.681 -20.005 17.016 1.00 88.56 177 TYR A C 1
ATOM 1406 O O . TYR A 1 177 ? 17.357 -20.489 17.920 1.00 88.56 177 TYR A O 1
ATOM 1414 N N . GLY A 1 178 ? 17.177 -19.819 15.791 1.00 88.19 178 GLY A N 1
ATOM 1415 C CA . GLY A 1 178 ? 18.510 -20.261 15.390 1.00 88.19 178 GLY A CA 1
ATOM 1416 C C . GLY A 1 178 ? 19.629 -19.494 16.092 1.00 88.19 178 GLY A C 1
ATOM 1417 O O . GLY A 1 178 ? 20.578 -20.104 16.568 1.00 88.19 178 GLY A O 1
ATOM 1418 N N . SER A 1 179 ? 19.508 -18.168 16.225 1.00 85.50 179 SER A N 1
ATOM 1419 C CA . SER A 1 179 ? 20.528 -17.339 16.884 1.00 85.50 179 SER A CA 1
ATOM 1420 C C . SER A 1 179 ? 20.618 -17.567 18.395 1.00 85.50 179 SER A C 1
ATOM 1422 O O . SER A 1 179 ? 21.660 -17.289 18.981 1.00 85.50 179 SER A O 1
ATOM 1424 N N . ALA A 1 180 ? 19.541 -18.035 19.031 1.00 77.81 180 ALA A N 1
ATOM 1425 C CA . ALA A 1 180 ? 19.487 -18.275 20.473 1.00 77.81 180 ALA A CA 1
ATOM 1426 C C . ALA A 1 180 ? 19.854 -19.719 20.864 1.00 77.81 180 ALA A C 1
ATOM 1428 O O . ALA A 1 180 ? 20.047 -20.003 22.046 1.00 77.81 180 ALA A O 1
ATOM 1429 N N . SER A 1 181 ? 19.942 -20.638 19.896 1.00 81.94 181 SER A N 1
ATOM 1430 C CA . SER A 1 181 ? 20.201 -22.050 20.168 1.00 81.94 181 SER A CA 1
ATOM 1431 C C . SER A 1 181 ? 21.692 -22.318 20.379 1.00 81.94 181 SER A C 1
ATOM 1433 O O . SER A 1 181 ? 22.520 -22.106 19.497 1.00 81.94 181 SER A O 1
ATOM 1435 N N . THR A 1 182 ? 22.035 -22.830 21.561 1.00 81.69 182 THR A N 1
ATOM 1436 C CA . THR A 1 182 ? 23.400 -23.239 21.932 1.00 81.69 182 THR A CA 1
ATOM 1437 C C . THR A 1 182 ? 23.648 -24.736 21.722 1.00 81.69 182 THR A C 1
ATOM 1439 O O . THR A 1 182 ? 24.788 -25.195 21.795 1.00 81.69 182 THR A O 1
ATOM 1442 N N . ASN A 1 183 ? 22.597 -25.517 21.444 1.00 78.19 183 ASN A N 1
ATOM 1443 C CA . ASN A 1 183 ? 22.691 -26.959 21.238 1.00 78.19 183 ASN A CA 1
ATOM 1444 C C . ASN A 1 183 ? 22.892 -27.291 19.755 1.00 78.19 183 ASN A C 1
ATOM 1446 O O . ASN A 1 183 ? 21.945 -27.338 18.972 1.00 78.19 183 ASN A O 1
ATOM 1450 N N . THR A 1 184 ? 24.134 -27.596 19.387 1.00 85.81 184 THR A N 1
ATOM 1451 C CA . THR A 1 184 ? 24.513 -27.911 18.004 1.00 85.81 184 THR A CA 1
ATOM 1452 C C . THR A 1 184 ? 24.290 -29.374 17.609 1.00 85.81 184 THR A C 1
ATOM 1454 O O . THR A 1 184 ? 24.342 -29.696 16.427 1.00 85.81 184 THR A O 1
ATOM 1457 N N . ARG A 1 185 ? 23.999 -30.282 18.556 1.00 88.00 185 ARG A N 1
ATOM 1458 C CA . ARG A 1 185 ? 23.888 -31.730 18.270 1.00 88.00 185 ARG A CA 1
ATOM 1459 C C . ARG A 1 185 ? 22.608 -32.123 17.533 1.00 88.00 185 ARG A C 1
ATOM 1461 O O . ARG A 1 185 ? 22.600 -33.127 16.831 1.00 88.00 185 ARG A O 1
ATOM 1468 N N . ARG A 1 186 ? 21.523 -31.373 17.736 1.00 89.12 186 ARG A N 1
ATOM 1469 C CA . ARG A 1 186 ? 20.218 -31.557 17.068 1.00 89.12 186 ARG A CA 1
ATOM 1470 C C . ARG A 1 186 ? 19.658 -30.228 16.568 1.00 89.12 186 ARG A C 1
ATOM 1472 O O . ARG A 1 186 ? 18.448 -30.033 16.551 1.00 89.12 186 ARG A O 1
ATOM 1479 N N . PHE A 1 187 ? 20.552 -29.311 16.205 1.00 89.19 187 PHE A N 1
ATOM 1480 C CA . PHE A 1 187 ? 20.203 -27.933 15.878 1.00 89.19 187 PHE A CA 1
ATOM 1481 C C . PHE A 1 187 ? 19.100 -27.852 14.821 1.00 89.19 187 PHE A C 1
ATOM 1483 O O . PHE A 1 187 ? 18.072 -27.236 15.079 1.00 89.19 187 PHE A O 1
ATOM 1490 N N . ASP A 1 188 ? 19.274 -28.535 13.686 1.00 90.56 188 ASP A N 1
ATOM 1491 C CA . ASP A 1 188 ? 18.322 -28.477 12.572 1.00 90.56 188 ASP A CA 1
ATOM 1492 C C . ASP A 1 188 ? 16.936 -28.991 12.970 1.00 90.56 188 ASP A C 1
ATOM 1494 O O . ASP A 1 188 ? 15.926 -28.359 12.666 1.00 90.56 188 ASP A O 1
ATOM 1498 N N . GLN A 1 189 ? 16.881 -30.112 13.698 1.00 92.00 189 GLN A N 1
ATOM 1499 C CA . GLN A 1 189 ? 15.620 -30.695 14.149 1.00 92.00 189 GLN A CA 1
ATOM 1500 C C . GLN A 1 189 ? 14.908 -29.773 15.145 1.00 92.00 189 GLN A C 1
ATOM 1502 O O . GLN A 1 189 ? 13.744 -29.443 14.938 1.00 92.00 189 GLN A O 1
ATOM 1507 N N . SER A 1 190 ? 15.603 -29.319 16.191 1.00 90.62 190 SER A N 1
ATOM 1508 C CA . SER A 1 190 ? 15.010 -28.436 17.200 1.00 90.62 190 SER A CA 1
ATOM 1509 C C . SER A 1 190 ? 14.588 -27.091 16.605 1.00 90.62 190 SER A C 1
ATOM 1511 O O . SER A 1 190 ? 13.531 -26.570 16.945 1.00 90.62 190 SER A O 1
ATOM 1513 N N . LEU A 1 191 ? 15.368 -26.545 15.668 1.00 91.12 191 LEU A N 1
ATOM 1514 C CA . LEU A 1 191 ? 15.014 -25.320 14.956 1.00 91.12 191 LEU A CA 1
ATOM 1515 C C . LEU A 1 191 ? 13.738 -25.502 14.126 1.00 91.12 191 LEU A C 1
ATOM 1517 O O . LEU A 1 191 ? 12.856 -24.645 14.166 1.00 91.12 191 LEU A O 1
ATOM 1521 N N . LEU A 1 192 ? 13.625 -26.606 13.382 1.00 92.19 192 LEU A N 1
ATOM 1522 C CA . LEU A 1 192 ? 12.429 -26.907 12.597 1.00 92.19 192 LEU A CA 1
ATOM 1523 C C . LEU A 1 192 ? 11.199 -27.119 13.483 1.00 92.19 192 LEU A C 1
ATOM 1525 O O . LEU A 1 192 ? 10.129 -26.624 13.134 1.00 92.19 192 LEU A O 1
ATOM 1529 N N . GLU A 1 193 ? 11.339 -27.810 14.616 1.00 93.44 193 GLU A N 1
ATOM 1530 C CA . GLU A 1 193 ? 10.257 -28.022 15.586 1.00 93.44 193 GLU A CA 1
ATOM 1531 C C . GLU A 1 193 ? 9.736 -26.685 16.137 1.00 93.44 193 GLU A C 1
ATOM 1533 O O . GLU A 1 193 ? 8.535 -26.430 16.065 1.00 93.44 193 GLU A O 1
ATOM 1538 N N . GLU A 1 194 ? 10.623 -25.789 16.580 1.00 93.19 194 GLU A N 1
ATOM 1539 C CA . GLU A 1 194 ? 10.262 -24.463 17.111 1.00 93.19 194 GLU A CA 1
ATOM 1540 C C . GLU A 1 194 ? 9.608 -23.560 16.055 1.00 93.19 194 GLU A C 1
ATOM 1542 O O . GLU A 1 194 ? 8.551 -22.967 16.283 1.00 93.19 194 GLU A O 1
ATOM 1547 N N . VAL A 1 195 ? 10.200 -23.485 14.857 1.00 90.75 195 VAL A N 1
ATOM 1548 C CA . VAL A 1 195 ? 9.648 -22.696 13.743 1.00 90.75 195 VAL A CA 1
ATOM 1549 C C . VAL A 1 195 ? 8.273 -23.231 13.336 1.00 90.75 195 VAL A C 1
ATOM 1551 O O . VAL A 1 195 ? 7.354 -22.452 13.080 1.00 90.75 195 VAL A O 1
ATOM 1554 N N . THR A 1 196 ? 8.111 -24.556 13.290 1.00 92.12 196 THR A N 1
ATOM 1555 C CA . THR A 1 196 ? 6.831 -25.193 12.954 1.00 92.12 196 THR A CA 1
ATOM 1556 C C . THR A 1 196 ? 5.793 -24.941 14.040 1.00 92.12 196 THR A C 1
ATOM 1558 O O . THR A 1 196 ? 4.662 -24.587 13.713 1.00 92.12 196 THR A O 1
ATOM 1561 N N . ALA A 1 197 ? 6.166 -25.053 15.315 1.00 92.88 197 ALA A N 1
ATOM 1562 C CA . ALA A 1 197 ? 5.282 -24.764 16.437 1.00 92.88 197 ALA A CA 1
ATOM 1563 C C . ALA A 1 197 ? 4.800 -23.304 16.423 1.00 92.88 197 ALA A C 1
ATOM 1565 O O . ALA A 1 197 ? 3.600 -23.066 16.559 1.00 92.88 197 ALA A O 1
ATOM 1566 N N . GLU A 1 198 ? 5.685 -22.326 16.180 1.00 90.44 198 GLU A N 1
ATOM 1567 C CA . GLU A 1 198 ? 5.284 -20.915 16.063 1.00 90.44 198 GLU A CA 1
ATOM 1568 C C . GLU A 1 198 ? 4.373 -20.685 14.848 1.00 90.44 198 GLU A C 1
ATOM 1570 O O . GLU A 1 198 ? 3.353 -20.005 14.971 1.00 90.44 198 GLU A O 1
ATOM 1575 N N . HIS A 1 199 ? 4.670 -21.288 13.691 1.00 87.75 199 HIS A N 1
ATOM 1576 C CA . HIS A 1 199 ? 3.781 -21.204 12.529 1.00 87.75 199 HIS A CA 1
ATOM 1577 C C . HIS A 1 199 ? 2.394 -21.791 12.821 1.00 87.75 199 HIS A C 1
ATOM 1579 O O . HIS A 1 199 ? 1.398 -21.136 12.524 1.00 87.75 199 HIS A O 1
ATOM 1585 N N . LEU A 1 200 ? 2.307 -22.974 13.437 1.00 90.19 200 LEU A N 1
ATOM 1586 C CA . LEU A 1 200 ? 1.030 -23.578 13.830 1.00 90.19 200 LEU A CA 1
ATOM 1587 C C . LEU A 1 200 ? 0.276 -22.694 14.830 1.00 90.19 200 LEU A C 1
ATOM 1589 O O . LEU A 1 200 ? -0.918 -22.463 14.663 1.00 90.19 200 LEU A O 1
ATOM 1593 N N . ALA A 1 201 ? 0.972 -22.126 15.818 1.00 89.25 201 ALA A N 1
ATOM 1594 C CA . ALA A 1 201 ? 0.371 -21.205 16.777 1.00 89.25 201 ALA A CA 1
ATOM 1595 C C . ALA A 1 201 ? -0.189 -19.937 16.108 1.00 89.25 201 ALA A C 1
ATOM 1597 O O . ALA A 1 201 ? -1.231 -19.438 16.529 1.00 89.25 201 ALA A O 1
ATOM 1598 N N . ILE A 1 202 ? 0.468 -19.420 15.062 1.00 84.44 202 ILE A N 1
ATOM 1599 C CA . ILE A 1 202 ? -0.044 -18.309 14.246 1.00 84.44 202 ILE A CA 1
ATOM 1600 C C . ILE A 1 202 ? -1.284 -18.747 13.458 1.00 84.44 202 ILE A C 1
ATOM 1602 O O . ILE A 1 202 ? -2.276 -18.023 13.454 1.00 84.44 202 ILE A O 1
ATOM 1606 N N . LEU A 1 203 ? -1.264 -19.930 12.833 1.00 83.88 203 LEU A N 1
ATOM 1607 C CA . LEU A 1 203 ? -2.406 -20.456 12.073 1.00 83.88 203 LEU A CA 1
ATOM 1608 C C . LEU A 1 203 ? -3.653 -20.663 12.949 1.00 83.88 203 LEU A C 1
ATOM 1610 O O . LEU A 1 203 ? -4.770 -20.502 12.471 1.00 83.88 203 LEU A O 1
ATOM 1614 N N . CYS A 1 204 ? -3.480 -20.962 14.237 1.00 86.12 204 CYS A N 1
ATOM 1615 C CA . CYS A 1 204 ? -4.590 -21.097 15.181 1.00 86.12 204 CYS A CA 1
ATOM 1616 C C . CYS A 1 204 ? -5.260 -19.761 15.557 1.00 86.12 204 CYS A C 1
ATOM 1618 O O . CYS A 1 204 ? -6.302 -19.764 16.213 1.00 86.12 204 CYS A O 1
ATOM 1620 N N . LYS A 1 205 ? -4.694 -18.608 15.176 1.00 82.50 205 LYS A N 1
ATOM 1621 C CA . LYS A 1 205 ? -5.271 -17.293 15.480 1.00 82.50 205 LYS A CA 1
ATOM 1622 C C . LYS A 1 205 ? -6.195 -16.842 14.351 1.00 82.50 205 LYS A C 1
ATOM 1624 O O . LYS A 1 205 ? -5.740 -16.320 13.335 1.00 82.50 205 LYS A O 1
ATOM 1629 N N . ALA A 1 206 ? -7.504 -16.964 14.575 1.00 75.00 206 ALA A N 1
ATOM 1630 C CA . ALA A 1 206 ? -8.541 -16.568 13.614 1.00 75.00 206 ALA A CA 1
ATOM 1631 C C . ALA A 1 206 ? -8.427 -15.105 13.138 1.00 75.00 206 ALA A C 1
ATOM 1633 O O . ALA A 1 206 ? -8.775 -14.803 12.000 1.00 75.00 206 ALA A O 1
ATOM 1634 N N . VAL A 1 207 ? -7.879 -14.211 13.973 1.00 72.12 207 VAL A N 1
ATOM 1635 C CA . VAL A 1 207 ? -7.667 -12.791 13.636 1.00 72.12 207 VAL A CA 1
ATOM 1636 C C . VAL A 1 207 ? -6.798 -12.589 12.385 1.00 72.12 207 VAL A C 1
ATOM 1638 O O . VAL A 1 207 ? -6.946 -11.593 11.695 1.00 72.12 207 VAL A O 1
ATOM 1641 N N . HIS A 1 208 ? -5.916 -13.535 12.045 1.00 71.75 208 HIS A N 1
ATOM 1642 C CA . HIS A 1 208 ? -5.044 -13.418 10.871 1.00 71.75 208 HIS A CA 1
ATOM 1643 C C . HIS A 1 208 ? -5.720 -13.794 9.544 1.00 71.75 208 HIS A C 1
ATOM 1645 O O . HIS A 1 208 ? -5.125 -13.579 8.490 1.00 71.75 208 HIS A O 1
ATOM 1651 N N . PHE A 1 209 ? -6.938 -14.341 9.585 1.00 75.69 209 PHE A N 1
ATOM 1652 C CA . PHE A 1 209 ? -7.683 -14.806 8.409 1.00 75.69 209 PHE A CA 1
ATOM 1653 C C . PHE A 1 209 ? -9.001 -14.057 8.217 1.00 75.69 209 PHE A C 1
ATOM 1655 O O . PHE A 1 209 ? -9.929 -14.584 7.606 1.00 75.69 209 PHE A O 1
ATOM 1662 N N . GLN A 1 210 ? -9.106 -12.844 8.759 1.00 80.44 210 GLN A N 1
ATOM 1663 C CA . GLN A 1 210 ? -10.313 -12.043 8.610 1.00 80.44 210 GLN A CA 1
ATOM 1664 C C . GLN A 1 210 ? -10.384 -11.451 7.194 1.00 80.44 210 GLN A C 1
ATOM 1666 O O . GLN A 1 210 ? -9.452 -10.755 6.791 1.00 80.44 210 GLN A O 1
ATOM 1671 N N . PRO A 1 211 ? -11.451 -11.746 6.424 1.00 80.00 211 PRO A N 1
ATOM 1672 C CA . PRO A 1 211 ? -11.592 -11.272 5.047 1.00 80.00 211 PRO A CA 1
ATOM 1673 C C . PRO A 1 211 ? -12.022 -9.802 4.962 1.00 80.00 211 PRO A C 1
ATOM 1675 O O . PRO A 1 211 ? -11.842 -9.180 3.921 1.00 80.00 211 PRO A O 1
ATOM 1678 N N . ALA A 1 212 ? -12.599 -9.271 6.040 1.00 88.50 212 ALA A N 1
ATOM 1679 C CA . ALA A 1 212 ? -13.035 -7.887 6.157 1.00 88.50 212 ALA A CA 1
ATOM 1680 C C . ALA A 1 212 ? -11.980 -7.028 6.865 1.00 88.50 212 ALA A C 1
ATOM 1682 O O . ALA A 1 212 ? -11.033 -7.540 7.486 1.00 88.50 212 ALA A O 1
ATOM 1683 N N . ALA A 1 213 ? -12.166 -5.713 6.788 1.00 91.19 213 ALA A N 1
ATOM 1684 C CA . ALA A 1 213 ? -11.358 -4.775 7.532 1.00 91.19 213 ALA A CA 1
ATOM 1685 C C . ALA A 1 213 ? -11.456 -5.039 9.043 1.00 91.19 213 ALA A C 1
ATOM 1687 O O . ALA A 1 213 ? -12.532 -5.276 9.588 1.00 91.19 213 ALA A O 1
ATOM 1688 N N . HIS A 1 214 ? -10.317 -5.004 9.731 1.00 92.75 214 HIS A N 1
ATOM 1689 C CA . HIS A 1 214 ? -10.246 -5.315 11.156 1.00 92.75 214 HIS A CA 1
ATOM 1690 C C . HIS A 1 214 ? -9.144 -4.542 11.868 1.00 92.75 214 HIS A C 1
ATOM 1692 O O . HIS A 1 214 ? -8.141 -4.131 11.276 1.00 92.75 214 HIS A O 1
ATOM 1698 N N . LEU A 1 215 ? -9.327 -4.345 13.172 1.00 93.62 215 LEU A N 1
ATOM 1699 C CA . LEU A 1 215 ? -8.322 -3.717 14.020 1.00 93.62 215 LEU A CA 1
ATOM 1700 C C . LEU A 1 215 ? -7.187 -4.691 14.348 1.00 93.62 215 LEU A C 1
ATOM 1702 O O . LEU A 1 215 ? -7.415 -5.861 14.652 1.00 93.62 215 LEU A O 1
ATOM 1706 N N . VAL A 1 216 ? -5.958 -4.180 14.358 1.00 91.06 216 VAL A N 1
ATOM 1707 C CA . VAL A 1 216 ? -4.779 -4.925 14.814 1.00 91.06 216 VAL A CA 1
ATOM 1708 C C . VAL A 1 216 ? -4.538 -4.605 16.284 1.00 91.06 216 VAL A C 1
ATOM 1710 O O . VAL A 1 216 ? -4.485 -3.434 16.641 1.00 91.06 216 VAL A O 1
ATOM 1713 N N . ASP A 1 217 ? -4.391 -5.619 17.136 1.00 89.94 217 ASP A N 1
ATOM 1714 C CA . ASP A 1 217 ? -4.167 -5.462 18.584 1.00 89.94 217 ASP A CA 1
ATOM 1715 C C . ASP A 1 217 ? -5.156 -4.479 19.268 1.00 89.94 217 ASP A C 1
ATOM 1717 O O . ASP A 1 217 ? -4.735 -3.478 19.858 1.00 89.94 217 ASP A O 1
ATOM 1721 N N . PRO A 1 218 ? -6.483 -4.718 19.173 1.00 92.44 218 PRO A N 1
ATOM 1722 C CA . PRO A 1 218 ? -7.490 -3.810 19.713 1.00 92.44 218 PRO A CA 1
ATOM 1723 C C . PRO A 1 218 ? -7.415 -3.708 21.241 1.00 92.44 218 PRO A C 1
ATOM 1725 O O . PRO A 1 218 ? -7.205 -4.698 21.944 1.00 92.44 218 PRO A O 1
ATOM 1728 N N . TYR A 1 219 ? -7.648 -2.505 21.762 1.00 93.56 219 TYR A N 1
ATOM 1729 C CA . TYR A 1 219 ? -7.692 -2.212 23.195 1.00 93.56 219 TYR A CA 1
ATOM 1730 C C . TYR A 1 219 ? -8.934 -1.380 23.562 1.00 93.56 219 TYR A C 1
ATOM 1732 O O . TYR A 1 219 ? -9.527 -0.743 22.689 1.00 93.56 219 TYR A O 1
ATOM 1740 N N . PRO A 1 220 ? -9.366 -1.371 24.839 1.00 92.75 220 PRO A N 1
ATOM 1741 C CA . PRO A 1 220 ? -10.541 -0.609 25.260 1.00 92.75 220 PRO A CA 1
ATOM 1742 C C . PRO A 1 220 ? -10.399 0.887 24.973 1.00 92.75 220 PRO A C 1
ATOM 1744 O O . PRO A 1 220 ? -9.342 1.480 25.211 1.00 92.75 220 PRO A O 1
ATOM 1747 N N . VAL A 1 221 ? -11.479 1.515 24.506 1.00 91.25 221 VAL A N 1
ATOM 1748 C CA . VAL A 1 221 ? -11.474 2.955 24.227 1.00 91.25 221 VAL A CA 1
ATOM 1749 C C . VAL A 1 221 ? -11.277 3.750 25.530 1.00 91.25 221 VAL A C 1
ATOM 1751 O O . VAL A 1 221 ? -11.979 3.507 26.513 1.00 91.25 221 VAL A O 1
ATOM 1754 N N . PRO A 1 222 ? -10.356 4.735 25.573 1.00 90.44 222 PRO A N 1
ATOM 1755 C CA . PRO A 1 222 ? -10.167 5.588 26.743 1.00 90.44 222 PRO A CA 1
ATOM 1756 C C . PRO A 1 222 ? -11.463 6.314 27.159 1.00 90.44 222 PRO A C 1
ATOM 1758 O O . PRO A 1 222 ? -12.150 6.846 26.286 1.00 90.44 222 PRO A O 1
ATOM 1761 N N . PRO A 1 223 ? -11.762 6.479 28.465 1.00 87.94 223 PRO A N 1
ATOM 1762 C CA . PRO A 1 223 ? -13.035 7.049 28.931 1.00 87.94 223 PRO A CA 1
ATOM 1763 C C . PRO A 1 223 ? -13.375 8.423 28.341 1.00 87.94 223 PRO A C 1
ATOM 1765 O O . PRO A 1 223 ? -14.516 8.682 27.979 1.00 87.94 223 PRO A O 1
ATOM 1768 N N . LYS A 1 224 ? -12.367 9.292 28.167 1.00 88.62 224 LYS A N 1
ATOM 1769 C CA . LYS A 1 224 ? -12.544 10.610 27.532 1.00 88.62 224 LYS A CA 1
ATOM 1770 C C . LYS A 1 224 ? -13.019 10.505 26.079 1.00 88.62 224 LYS A C 1
ATOM 1772 O O . LYS A 1 224 ? -13.817 11.324 25.641 1.00 88.62 224 LYS A O 1
ATOM 1777 N N . GLN A 1 225 ? -12.515 9.514 25.340 1.00 86.38 225 GLN A N 1
ATOM 1778 C CA . GLN A 1 225 ? -12.941 9.255 23.966 1.00 86.38 225 GLN A CA 1
ATOM 1779 C C . GLN A 1 225 ? -14.334 8.630 23.943 1.00 86.38 225 GLN A C 1
ATOM 1781 O O . GLN A 1 225 ? -15.147 9.057 23.136 1.00 86.38 225 GLN A O 1
ATOM 1786 N N . VAL A 1 226 ? -14.649 7.715 24.867 1.00 86.06 226 VAL A N 1
ATOM 1787 C CA . VAL A 1 226 ? -16.011 7.170 25.010 1.00 86.06 226 VAL A CA 1
ATOM 1788 C C . VAL A 1 226 ? -17.024 8.296 25.218 1.00 86.06 226 VAL A C 1
ATOM 1790 O O . VAL A 1 226 ? -17.998 8.368 24.479 1.00 86.06 226 VAL A O 1
ATOM 1793 N N . SER A 1 227 ? -16.778 9.228 26.148 1.00 86.38 227 SER A N 1
ATOM 1794 C CA . SER A 1 227 ? -17.687 10.362 26.377 1.00 86.38 227 SER A CA 1
ATOM 1795 C C . SER A 1 227 ? -17.890 11.221 25.126 1.00 86.38 227 SER A C 1
ATOM 1797 O O . SER A 1 227 ? -19.009 11.653 24.866 1.00 86.38 227 SER A O 1
ATOM 1799 N N . ALA A 1 228 ? -16.834 11.445 24.339 1.00 85.94 228 ALA A N 1
ATOM 1800 C CA . ALA A 1 228 ? -16.921 12.198 23.089 1.00 85.94 228 ALA A CA 1
ATOM 1801 C C . ALA A 1 228 ? -17.705 11.443 22.001 1.00 85.94 228 ALA A C 1
ATOM 1803 O O . ALA A 1 228 ? -18.537 12.042 21.327 1.00 85.94 228 ALA A O 1
ATOM 1804 N N . LEU A 1 229 ? -17.481 10.133 21.855 1.00 84.44 229 LEU A N 1
ATOM 1805 C CA . LEU A 1 229 ? -18.189 9.291 20.885 1.00 84.44 229 LEU A CA 1
ATOM 1806 C C . LEU A 1 229 ? -19.677 9.143 21.237 1.00 84.44 229 LEU A C 1
ATOM 1808 O O . LEU A 1 229 ? -20.517 9.202 20.343 1.00 84.44 229 LEU A O 1
ATOM 1812 N N . VAL A 1 230 ? -20.010 9.019 22.527 1.00 87.31 230 VAL A N 1
ATOM 1813 C CA . VAL A 1 230 ? -21.401 9.013 23.008 1.00 87.31 230 VAL A CA 1
ATOM 1814 C C . VAL A 1 230 ? -22.063 10.369 22.767 1.00 87.31 230 VAL A C 1
ATOM 1816 O O . VAL A 1 230 ? -23.176 10.420 22.256 1.00 87.31 230 VAL A O 1
ATOM 1819 N N . ALA A 1 231 ? -21.377 11.479 23.064 1.00 86.06 231 ALA A N 1
ATOM 1820 C CA . ALA A 1 231 ? -21.899 12.822 22.795 1.00 86.06 231 ALA A CA 1
ATOM 1821 C C . ALA A 1 231 ? -22.133 13.082 21.295 1.00 86.06 231 ALA A C 1
ATOM 1823 O O . ALA A 1 231 ? -23.048 13.818 20.933 1.00 86.06 231 ALA A O 1
ATOM 1824 N N . ALA A 1 232 ? -21.332 12.457 20.430 1.00 81.81 232 ALA A N 1
ATOM 1825 C CA . ALA A 1 232 ? -21.486 12.500 18.979 1.00 81.81 232 ALA A CA 1
ATOM 1826 C C . ALA A 1 232 ? -22.529 11.499 18.435 1.00 81.81 232 ALA A C 1
ATOM 1828 O O . ALA A 1 232 ? -22.706 11.427 17.222 1.00 81.81 232 ALA A O 1
ATOM 1829 N N . ASN A 1 233 ? -23.213 10.735 19.299 1.00 83.81 233 ASN A N 1
ATOM 1830 C CA . ASN A 1 233 ? -24.138 9.653 18.934 1.00 83.81 233 ASN A CA 1
ATOM 1831 C C . ASN A 1 233 ? -23.515 8.583 18.015 1.00 83.81 233 ASN A C 1
ATOM 1833 O O . ASN A 1 233 ? -24.205 7.995 17.186 1.00 83.81 233 ASN A O 1
ATOM 1837 N N . ILE A 1 234 ? -22.208 8.340 18.152 1.00 78.62 234 ILE A N 1
ATOM 1838 C CA . ILE A 1 234 ? -21.478 7.319 17.387 1.00 78.62 234 ILE A CA 1
ATOM 1839 C C . ILE A 1 234 ? -21.606 5.945 18.052 1.00 78.62 234 ILE A C 1
ATOM 1841 O O . ILE A 1 234 ? -21.748 4.938 17.367 1.00 78.62 234 ILE A O 1
ATOM 1845 N N . ILE A 1 235 ? -21.546 5.912 19.384 1.00 83.44 235 ILE A N 1
ATOM 1846 C CA . ILE A 1 235 ? -21.748 4.709 20.197 1.00 83.44 235 ILE A CA 1
ATOM 1847 C C . ILE A 1 235 ? -22.714 5.017 21.338 1.00 83.44 235 ILE A C 1
ATOM 1849 O O . ILE A 1 235 ? -22.847 6.164 21.768 1.00 83.44 235 ILE A O 1
ATOM 1853 N N . THR A 1 236 ? -23.348 3.988 21.877 1.00 83.56 236 THR A N 1
ATOM 1854 C CA . THR A 1 236 ? -24.096 4.050 23.129 1.00 83.56 236 THR A CA 1
ATOM 1855 C C . THR A 1 236 ? -23.181 3.762 24.321 1.00 83.56 236 THR A C 1
ATOM 1857 O O . THR A 1 236 ? -22.123 3.147 24.191 1.00 83.56 236 THR A O 1
ATOM 1860 N N . ALA A 1 237 ? -23.595 4.173 25.523 1.00 78.12 237 ALA A N 1
ATOM 1861 C CA . ALA A 1 237 ? -22.857 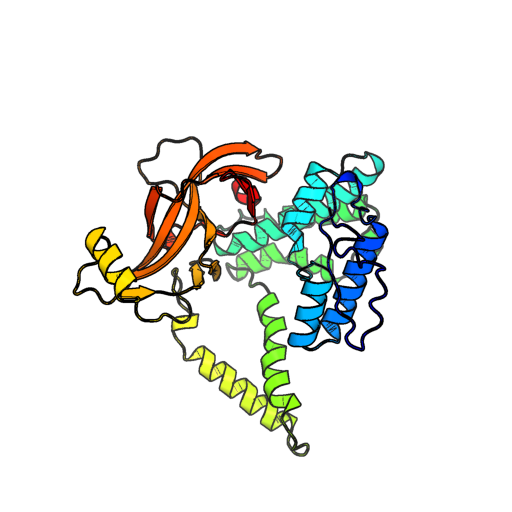3.872 26.755 1.00 78.12 237 ALA A CA 1
ATOM 1862 C C . ALA A 1 237 ? -22.768 2.363 27.067 1.00 78.12 237 ALA A C 1
ATOM 1864 O O . ALA A 1 237 ? -21.990 1.961 27.929 1.00 78.12 237 ALA A O 1
ATOM 1865 N N . THR A 1 238 ? -23.576 1.541 26.393 1.00 82.38 238 THR A N 1
ATOM 1866 C CA . THR A 1 238 ? -23.624 0.084 26.555 1.00 82.38 238 THR A CA 1
ATOM 1867 C C . THR A 1 238 ? -22.866 -0.676 25.472 1.00 82.38 238 THR A C 1
ATOM 1869 O O . THR A 1 238 ? -22.718 -1.891 25.592 1.00 82.38 238 THR A O 1
ATOM 1872 N N . ASP A 1 239 ? -22.384 0.003 24.428 1.00 84.19 239 ASP A N 1
ATOM 1873 C CA . ASP A 1 239 ? -21.699 -0.667 23.327 1.00 84.19 239 ASP A CA 1
ATOM 1874 C C . ASP A 1 239 ? -20.314 -1.150 23.758 1.00 84.19 239 ASP A C 1
ATOM 1876 O O . ASP A 1 239 ? -19.521 -0.417 24.356 1.00 84.19 239 ASP A O 1
ATOM 1880 N N . ASN A 1 240 ? -19.991 -2.391 23.394 1.00 85.19 240 ASN A N 1
ATOM 1881 C CA . ASN A 1 240 ? -18.633 -2.892 23.523 1.00 85.19 240 ASN A CA 1
ATOM 1882 C C . ASN A 1 240 ? -17.781 -2.287 22.399 1.00 85.19 240 ASN A C 1
ATOM 1884 O O . ASN A 1 240 ? -17.912 -2.677 21.237 1.00 85.19 240 ASN A O 1
ATOM 1888 N N . CYS A 1 241 ? -16.951 -1.305 22.754 1.00 90.31 241 CYS A N 1
ATOM 1889 C CA . CYS A 1 241 ? -16.149 -0.543 21.808 1.00 90.31 241 CYS A CA 1
ATOM 1890 C C . CYS A 1 241 ? -14.652 -0.691 22.099 1.00 90.31 241 CYS A C 1
ATOM 1892 O O . CYS A 1 241 ? -14.192 -0.516 23.234 1.00 90.31 241 CYS A O 1
ATOM 1894 N N . CYS A 1 242 ? -13.878 -0.990 21.060 1.00 93.81 242 CYS A N 1
ATOM 1895 C CA . CYS A 1 242 ? -12.418 -1.046 21.109 1.00 93.81 242 CYS A CA 1
ATOM 1896 C C . CYS A 1 242 ? -11.823 -0.047 20.115 1.00 93.81 242 CYS A C 1
ATOM 1898 O O . CYS A 1 242 ? -12.482 0.363 19.163 1.00 93.81 242 CYS A O 1
ATOM 1900 N N . CYS A 1 243 ? -10.562 0.326 20.298 1.00 94.50 243 CYS A N 1
ATOM 1901 C CA . CYS A 1 243 ? -9.812 1.084 19.308 1.00 94.50 243 CYS A CA 1
ATOM 1902 C C . CYS A 1 243 ? -8.431 0.485 19.056 1.00 94.50 243 CYS A C 1
ATOM 1904 O O . CYS A 1 243 ? -7.955 -0.377 19.794 1.00 94.50 243 CYS A O 1
ATOM 1906 N N . SER A 1 244 ? -7.805 0.935 17.973 1.00 95.12 244 SER A N 1
ATOM 1907 C CA . SER A 1 244 ? -6.423 0.605 17.644 1.00 95.12 244 SER A CA 1
ATOM 1908 C C . SER A 1 244 ? -5.725 1.790 16.975 1.00 95.12 244 SER A C 1
ATOM 1910 O O . SER A 1 244 ? -6.357 2.738 16.502 1.00 95.12 244 SER A O 1
ATOM 1912 N N . SER A 1 245 ? -4.396 1.753 16.947 1.00 94.06 245 SER A N 1
ATOM 1913 C CA . SER A 1 245 ? -3.578 2.626 16.108 1.00 94.06 245 SER A CA 1
ATOM 1914 C C . SER A 1 245 ? -3.476 2.139 14.660 1.00 94.06 245 SER A C 1
ATOM 1916 O O . SER A 1 245 ? -3.027 2.915 13.815 1.00 94.06 245 SER A O 1
ATOM 1918 N N . LEU A 1 246 ? -3.881 0.895 14.382 1.00 93.50 246 LEU A N 1
ATOM 1919 C CA . LEU A 1 246 ? -3.708 0.221 13.100 1.00 93.50 246 LEU A CA 1
ATOM 1920 C C . LEU A 1 246 ? -4.938 -0.626 12.744 1.00 93.50 246 LEU A C 1
ATOM 1922 O O . LEU A 1 246 ? -5.471 -1.373 13.565 1.00 93.50 246 LEU A O 1
ATOM 1926 N N . CYS A 1 247 ? -5.348 -0.543 11.485 1.00 93.69 247 CYS A N 1
ATOM 1927 C CA . CYS A 1 247 ? -6.377 -1.373 10.876 1.00 93.69 247 CYS A CA 1
ATOM 1928 C C . CYS A 1 247 ? -5.801 -2.025 9.616 1.00 93.69 247 CYS A C 1
ATOM 1930 O O . CYS A 1 247 ? -5.022 -1.403 8.895 1.00 93.69 247 CYS A O 1
ATOM 1932 N N . HIS A 1 248 ? -6.151 -3.280 9.358 1.00 90.88 248 HIS A N 1
ATOM 1933 C CA . HIS A 1 248 ? -5.971 -3.887 8.044 1.00 90.88 248 HIS A CA 1
ATOM 1934 C C . HIS A 1 248 ? -7.279 -3.774 7.276 1.00 90.88 248 HIS A C 1
ATOM 1936 O O . HIS A 1 248 ? -8.325 -4.103 7.823 1.00 90.88 248 HIS A O 1
ATOM 1942 N N . LEU A 1 249 ? -7.213 -3.330 6.023 1.00 88.94 249 LEU A N 1
ATOM 1943 C CA . LEU A 1 249 ? -8.352 -3.330 5.104 1.00 88.94 249 LEU A CA 1
ATOM 1944 C C . LEU A 1 249 ? -8.647 -4.755 4.613 1.00 88.94 249 LEU A C 1
ATOM 1946 O O . LEU A 1 249 ? -7.794 -5.636 4.739 1.00 88.94 249 LEU A O 1
ATOM 1950 N N . ALA A 1 250 ? -9.789 -4.964 3.954 1.00 83.75 250 ALA A N 1
ATOM 1951 C CA . ALA A 1 250 ? -10.103 -6.227 3.271 1.00 83.75 250 ALA A CA 1
ATOM 1952 C C . ALA A 1 250 ? -9.023 -6.639 2.245 1.00 83.75 250 ALA A C 1
ATOM 1954 O O . ALA A 1 250 ? -8.755 -7.819 2.029 1.00 83.75 250 ALA A O 1
ATOM 1955 N N . SER A 1 251 ? -8.329 -5.659 1.655 1.00 78.19 251 SER A N 1
ATOM 1956 C CA . SER A 1 251 ? -7.175 -5.875 0.769 1.00 78.19 251 SER A CA 1
ATOM 1957 C C . SER A 1 251 ? -5.911 -6.376 1.486 1.00 78.19 251 SER A C 1
ATOM 1959 O O . SER A 1 251 ? -4.912 -6.691 0.840 1.00 78.19 251 SER A O 1
ATOM 1961 N N . GLY A 1 252 ? -5.910 -6.405 2.821 1.00 79.69 252 GLY A N 1
ATOM 1962 C CA . GLY A 1 252 ? -4.740 -6.640 3.666 1.00 79.69 252 GLY A CA 1
ATOM 1963 C C . GLY A 1 252 ? -3.819 -5.424 3.807 1.00 79.69 252 GLY A C 1
ATOM 1964 O O . GLY A 1 252 ? -2.806 -5.504 4.506 1.00 79.69 252 GLY A O 1
ATOM 1965 N N . ALA A 1 253 ? -4.137 -4.297 3.159 1.00 82.38 253 ALA A N 1
ATOM 1966 C CA . ALA A 1 253 ? -3.350 -3.077 3.273 1.00 82.38 253 ALA A CA 1
ATOM 1967 C C . ALA A 1 253 ? -3.476 -2.479 4.688 1.00 82.38 253 ALA A C 1
ATOM 1969 O O . ALA A 1 253 ? -4.589 -2.369 5.206 1.00 82.38 253 ALA A O 1
ATOM 1970 N N . PRO A 1 254 ? -2.364 -2.071 5.324 1.00 88.81 254 PRO A N 1
ATOM 1971 C CA . PRO A 1 254 ? -2.416 -1.398 6.612 1.00 88.81 254 PRO A CA 1
ATOM 1972 C C . PRO A 1 254 ? -2.836 0.069 6.464 1.00 88.81 254 PRO A C 1
ATOM 1974 O O . PRO A 1 254 ? -2.355 0.777 5.580 1.00 88.81 254 PRO A O 1
ATOM 1977 N N . VAL A 1 255 ? -3.672 0.531 7.389 1.00 93.06 255 VAL A N 1
ATOM 1978 C CA . VAL A 1 255 ? -4.053 1.933 7.584 1.00 93.06 255 VAL A CA 1
ATOM 1979 C C . VAL A 1 255 ? -3.794 2.303 9.034 1.00 93.06 255 VAL A C 1
ATOM 1981 O O . VAL A 1 255 ? -4.331 1.681 9.953 1.00 93.06 255 VAL A O 1
ATOM 1984 N N . SER A 1 256 ? -2.962 3.317 9.243 1.00 94.81 256 SER A N 1
ATOM 1985 C CA . SER A 1 256 ? -2.622 3.803 10.576 1.00 94.81 256 SER A CA 1
ATOM 1986 C C . SER A 1 256 ? -3.408 5.057 10.935 1.00 94.81 256 SER A C 1
ATOM 1988 O O . SER A 1 256 ? -3.841 5.835 10.085 1.00 94.81 256 SER A O 1
ATOM 1990 N N . LYS A 1 257 ? -3.550 5.308 12.234 1.00 93.56 257 LYS A N 1
ATOM 1991 C CA . LYS A 1 257 ? -4.039 6.597 12.725 1.00 93.56 257 LYS A CA 1
ATOM 1992 C C . LYS A 1 257 ? -3.160 7.736 12.179 1.00 93.56 257 LYS A C 1
ATOM 1994 O O . LYS A 1 257 ? -1.937 7.677 12.283 1.00 93.56 257 LYS A O 1
ATOM 1999 N N . LYS A 1 258 ? -3.807 8.810 11.722 1.00 93.44 258 LYS A N 1
ATOM 2000 C CA . LYS A 1 258 ? -3.263 9.994 11.029 1.00 93.44 258 LYS A CA 1
ATOM 2001 C C . LYS A 1 258 ? -2.877 9.788 9.564 1.00 93.44 258 LYS A C 1
ATOM 2003 O O . LYS A 1 258 ? -2.426 10.754 8.953 1.00 93.44 258 LYS A O 1
ATOM 2008 N N . ASP A 1 259 ? -3.086 8.604 8.997 1.00 94.44 259 ASP A N 1
ATOM 2009 C CA . ASP A 1 259 ? -2.929 8.421 7.557 1.00 94.44 259 ASP A CA 1
ATOM 2010 C C . ASP A 1 259 ? -4.019 9.179 6.795 1.00 94.44 259 ASP A C 1
ATOM 2012 O O . ASP A 1 259 ? -5.160 9.290 7.253 1.00 94.44 259 ASP A O 1
ATOM 2016 N N . PHE A 1 260 ? -3.668 9.669 5.607 1.00 95.00 260 PHE A N 1
ATOM 2017 C CA . PHE A 1 260 ? -4.642 10.127 4.623 1.00 95.00 260 PHE A CA 1
ATOM 2018 C C . PHE A 1 260 ? -5.062 8.948 3.760 1.00 95.00 260 PHE A C 1
ATOM 2020 O O . PHE A 1 260 ? -4.218 8.308 3.130 1.00 95.00 260 PHE A O 1
ATOM 2027 N N . VAL A 1 261 ? -6.359 8.672 3.725 1.00 95.25 261 VAL A N 1
ATOM 2028 C CA . VAL A 1 261 ? -6.943 7.534 3.020 1.00 95.25 261 VAL A CA 1
ATOM 2029 C C . VAL A 1 261 ? -7.839 8.003 1.886 1.00 95.25 261 VAL A C 1
ATOM 2031 O O . VAL A 1 261 ? -8.548 9.004 2.010 1.00 95.25 261 VAL A O 1
ATOM 2034 N N . LEU A 1 262 ? -7.813 7.254 0.786 1.00 94.06 262 LEU A N 1
ATOM 2035 C CA . LEU A 1 262 ? -8.855 7.321 -0.229 1.00 94.06 262 LEU A CA 1
ATOM 2036 C C . LEU A 1 262 ? -9.961 6.357 0.155 1.00 94.06 262 LEU A C 1
ATOM 2038 O O . LEU A 1 262 ? -9.692 5.251 0.630 1.00 94.06 262 LEU A O 1
ATOM 2042 N N . HIS A 1 263 ? -11.195 6.768 -0.070 1.00 93.25 263 HIS A N 1
ATOM 2043 C CA . HIS A 1 263 ? -12.357 5.971 0.273 1.00 93.25 263 HIS A CA 1
ATOM 2044 C C . HIS A 1 263 ? -13.502 6.211 -0.705 1.00 93.25 263 HIS A C 1
ATOM 2046 O O . HIS A 1 263 ? -13.502 7.193 -1.456 1.00 93.25 263 HIS A O 1
ATOM 2052 N N . GLU A 1 264 ? -14.473 5.304 -0.703 1.00 89.56 264 GLU A N 1
ATOM 2053 C CA . GLU A 1 264 ? -15.635 5.413 -1.576 1.00 89.56 264 GLU A CA 1
ATOM 2054 C C . GLU A 1 264 ? -16.449 6.678 -1.252 1.00 89.56 264 GLU A C 1
ATOM 2056 O O . GLU A 1 264 ? -16.601 7.044 -0.075 1.00 89.56 264 GLU A O 1
ATOM 2061 N N . PRO A 1 265 ? -16.953 7.390 -2.276 1.00 83.12 265 PRO A N 1
ATOM 2062 C CA . PRO A 1 265 ? -17.835 8.520 -2.055 1.00 83.12 265 PRO A CA 1
ATOM 2063 C C . PRO A 1 265 ? -19.157 8.024 -1.445 1.00 83.12 265 PRO A C 1
ATOM 2065 O O . PRO A 1 265 ? -19.618 6.932 -1.782 1.00 83.12 265 PRO A O 1
ATOM 2068 N N . PRO A 1 266 ? -19.815 8.817 -0.579 1.00 73.06 266 PRO A N 1
ATOM 2069 C CA . PRO A 1 266 ? -21.136 8.469 -0.065 1.00 73.06 266 PRO A CA 1
ATOM 2070 C C . PRO A 1 266 ? -22.102 8.169 -1.218 1.00 73.06 266 PRO A C 1
ATOM 2072 O O . PRO A 1 266 ? -22.083 8.881 -2.220 1.00 73.06 266 PRO A O 1
ATOM 2075 N N . ALA A 1 267 ? -23.001 7.192 -1.067 1.00 67.25 267 ALA A N 1
ATOM 2076 C CA . ALA A 1 267 ? -23.936 6.768 -2.125 1.00 67.25 267 ALA A CA 1
ATOM 2077 C C . ALA A 1 267 ? -24.798 7.908 -2.724 1.00 67.25 267 ALA A C 1
ATOM 2079 O O . ALA A 1 267 ? -25.347 7.778 -3.816 1.00 67.25 267 ALA A O 1
ATOM 2080 N N . HIS A 1 268 ? -24.917 9.035 -2.018 1.00 58.56 268 HIS A N 1
ATOM 2081 C CA . HIS A 1 268 ? -25.663 10.226 -2.433 1.00 58.56 268 HIS A CA 1
ATOM 2082 C C . HIS A 1 268 ? -24.789 11.340 -3.037 1.00 58.56 268 HIS A C 1
ATOM 2084 O O . HIS A 1 268 ? -25.316 12.362 -3.478 1.00 58.56 268 HIS A O 1
ATOM 2090 N N . ALA A 1 269 ? -23.465 11.178 -3.060 1.00 59.56 269 ALA A N 1
ATOM 2091 C CA . ALA A 1 269 ? -22.543 12.150 -3.626 1.00 59.56 269 ALA A CA 1
ATOM 2092 C C . ALA A 1 269 ? -22.537 12.036 -5.158 1.00 59.56 269 ALA A C 1
ATOM 2094 O O . ALA A 1 269 ? -21.819 11.235 -5.750 1.00 59.56 269 ALA A O 1
ATOM 2095 N N . GLN A 1 270 ? -23.348 12.866 -5.814 1.00 48.69 270 GLN A N 1
ATOM 2096 C CA . GLN A 1 270 ? -23.276 13.071 -7.258 1.00 48.69 270 GLN A CA 1
ATOM 2097 C C . GLN A 1 270 ? -22.095 13.997 -7.569 1.00 48.69 270 GLN A C 1
ATOM 2099 O O . GLN A 1 270 ? -22.228 15.218 -7.600 1.00 48.69 270 GLN A O 1
ATOM 2104 N N . GLY A 1 271 ? -20.914 13.411 -7.747 1.00 59.91 271 GLY A N 1
ATOM 2105 C CA . GLY A 1 271 ? -19.703 14.125 -8.139 1.00 59.91 271 GLY A CA 1
ATOM 2106 C C . GLY A 1 271 ? -18.935 13.374 -9.227 1.00 59.91 271 GLY A C 1
ATOM 2107 O O . GLY A 1 271 ? -19.081 12.161 -9.356 1.00 59.91 271 GLY A O 1
ATOM 2108 N N . PRO A 1 272 ? -18.092 14.065 -10.013 1.00 60.19 272 PRO A N 1
ATOM 2109 C CA . PRO A 1 272 ? -17.259 13.427 -11.035 1.00 60.19 272 PRO A CA 1
ATOM 2110 C C . PRO A 1 272 ? -16.130 12.564 -10.444 1.00 60.19 272 PRO A C 1
ATOM 2112 O O . PRO A 1 272 ? -15.470 11.831 -11.178 1.00 60.19 272 PRO A O 1
ATOM 2115 N N . MET A 1 273 ? -15.871 12.661 -9.136 1.00 68.56 273 MET A N 1
ATOM 2116 C CA . MET A 1 273 ? -14.795 11.922 -8.481 1.00 68.56 273 MET A CA 1
ATOM 2117 C C . MET A 1 273 ? -15.241 10.527 -8.054 1.00 68.56 273 MET A C 1
ATOM 2119 O O . MET A 1 273 ? -16.262 10.363 -7.396 1.00 68.56 273 MET A O 1
ATOM 2123 N N . ARG A 1 274 ? -14.414 9.530 -8.382 1.00 80.56 274 ARG A N 1
ATOM 2124 C CA . ARG A 1 274 ? -14.628 8.118 -8.025 1.00 80.56 274 ARG A CA 1
ATOM 2125 C C . ARG A 1 274 ? -14.274 7.788 -6.574 1.00 80.56 274 ARG A C 1
ATOM 2127 O O . ARG A 1 274 ? -14.537 6.682 -6.125 1.00 80.56 274 ARG A O 1
ATOM 2134 N N . PHE A 1 275 ? -13.639 8.720 -5.875 1.00 89.62 275 PHE A N 1
ATOM 2135 C CA . PHE A 1 275 ? -13.167 8.560 -4.510 1.00 89.62 275 PHE A CA 1
ATOM 2136 C C . PHE A 1 275 ? -13.168 9.911 -3.799 1.00 89.62 275 PHE A C 1
ATOM 2138 O O . PHE A 1 275 ? -13.095 10.973 -4.424 1.00 89.62 275 PHE A O 1
ATOM 2145 N N . CYS A 1 276 ? -13.214 9.853 -2.480 1.00 91.88 276 CYS A N 1
ATOM 2146 C CA . CYS A 1 276 ? -12.994 10.976 -1.588 1.00 91.88 276 CYS A CA 1
ATOM 2147 C C . CYS A 1 276 ? -11.694 10.757 -0.803 1.00 91.88 276 CYS A C 1
ATOM 2149 O O . CYS A 1 276 ? -11.101 9.678 -0.841 1.00 91.88 276 CYS A O 1
ATOM 2151 N N . CYS A 1 277 ? -11.230 11.806 -0.130 1.00 94.19 277 CYS A N 1
ATOM 2152 C CA . CYS A 1 277 ? -10.042 11.766 0.709 1.00 94.19 277 CYS A CA 1
ATOM 2153 C C . CYS A 1 277 ? -10.408 12.218 2.119 1.00 94.19 277 CYS A C 1
ATOM 2155 O O . CYS A 1 277 ? -11.232 13.120 2.315 1.00 94.19 277 CYS A O 1
ATOM 2157 N N . GLY A 1 278 ? -9.753 11.625 3.105 1.00 95.19 278 GLY A N 1
ATOM 2158 C CA . GLY A 1 278 ? -9.866 12.057 4.482 1.00 95.19 278 GLY A CA 1
ATOM 2159 C C . GLY A 1 278 ? -8.701 11.565 5.321 1.00 95.19 278 GLY A C 1
ATOM 2160 O O . GLY A 1 278 ? -7.959 10.671 4.916 1.00 95.19 278 GLY A O 1
ATOM 2161 N N . ARG A 1 279 ? -8.518 12.165 6.494 1.00 96.31 279 ARG A N 1
ATOM 2162 C CA . ARG A 1 279 ? -7.477 11.754 7.436 1.00 96.31 279 ARG A CA 1
ATOM 2163 C C . ARG A 1 279 ? -8.076 10.942 8.567 1.00 96.31 279 ARG A C 1
ATOM 2165 O O . ARG A 1 279 ? -9.004 11.384 9.234 1.00 96.31 279 ARG A O 1
ATOM 2172 N N . VAL A 1 280 ? -7.513 9.768 8.815 1.00 96.19 280 VAL A N 1
ATOM 2173 C CA . VAL A 1 280 ? -7.974 8.864 9.869 1.00 96.19 280 VAL A CA 1
ATOM 2174 C C . VAL A 1 280 ? -7.619 9.449 11.233 1.00 96.19 280 VAL A C 1
ATOM 2176 O O . VAL A 1 280 ? -6.453 9.489 11.622 1.00 96.19 280 VAL A O 1
ATOM 2179 N N . GLU A 1 281 ? -8.616 9.875 11.999 1.00 93.88 281 GLU A N 1
ATOM 2180 C CA . GLU A 1 281 ? -8.412 10.380 13.358 1.00 93.88 281 GLU A CA 1
ATOM 2181 C C . GLU A 1 281 ? -8.521 9.260 14.390 1.00 93.88 281 GLU A C 1
ATOM 2183 O O . GLU A 1 281 ? -7.741 9.210 15.348 1.00 93.88 281 GLU A O 1
ATOM 2188 N N . HIS A 1 282 ? -9.455 8.329 14.195 1.00 92.62 282 HIS A N 1
ATOM 2189 C CA . HIS A 1 282 ? -9.658 7.186 15.081 1.00 92.62 282 HIS A CA 1
ATOM 2190 C C . HIS A 1 282 ? -10.047 5.941 14.291 1.00 92.62 282 HIS A C 1
ATOM 2192 O O . HIS A 1 282 ? -10.783 6.030 13.316 1.00 92.62 282 HIS A O 1
ATOM 2198 N N . LEU A 1 283 ? -9.578 4.788 14.759 1.00 95.62 283 LEU A N 1
ATOM 2199 C CA . LEU A 1 283 ? -9.991 3.471 14.289 1.00 95.62 283 LEU A CA 1
ATOM 2200 C C . LEU A 1 283 ? -10.706 2.783 15.446 1.00 95.62 283 LEU A C 1
ATOM 2202 O O . LEU A 1 283 ? -10.153 2.700 16.547 1.00 95.62 283 LEU A O 1
ATOM 2206 N N . LEU A 1 284 ? -11.937 2.359 15.204 1.00 94.94 284 LEU A N 1
ATOM 2207 C CA . LEU A 1 284 ? -12.871 1.866 16.204 1.00 94.94 284 LEU A CA 1
ATOM 2208 C C . LEU A 1 284 ? -13.424 0.511 15.769 1.00 94.94 284 LEU A C 1
ATOM 2210 O O . LEU A 1 284 ? -13.564 0.239 14.583 1.00 94.94 284 LEU A O 1
ATOM 2214 N N . GLN A 1 285 ? -13.757 -0.320 16.742 1.00 93.19 285 GLN A N 1
ATOM 2215 C CA . GLN A 1 285 ? -14.538 -1.533 16.561 1.00 93.19 285 GLN A CA 1
ATOM 2216 C C . GLN A 1 285 ? -15.773 -1.379 17.437 1.00 93.19 285 GLN A C 1
ATOM 2218 O O . GLN A 1 285 ? -15.628 -1.276 18.656 1.00 93.19 285 GLN A O 1
ATOM 2223 N N . VAL A 1 286 ? -16.958 -1.335 16.831 1.00 89.75 286 VAL A N 1
ATOM 2224 C CA . VAL A 1 286 ? -18.240 -1.210 17.537 1.00 89.75 286 VAL A CA 1
ATOM 2225 C C . VAL A 1 286 ? -19.044 -2.471 17.253 1.00 89.75 286 VAL A C 1
ATOM 2227 O O . VAL A 1 286 ? -19.529 -2.672 16.140 1.00 89.75 286 VAL A O 1
ATOM 2230 N N . GLY A 1 287 ? -19.128 -3.364 18.243 1.00 86.62 287 GLY A N 1
ATOM 2231 C CA . GLY A 1 287 ? -19.625 -4.722 18.008 1.00 86.62 287 GLY A CA 1
ATOM 2232 C C . GLY A 1 287 ? -18.764 -5.450 16.968 1.00 86.62 287 GLY A C 1
ATOM 2233 O O . GLY A 1 287 ? -17.544 -5.531 17.120 1.00 86.62 287 GLY A O 1
ATOM 2234 N N . ASP A 1 288 ? -19.386 -5.933 15.893 1.00 85.94 288 ASP A N 1
ATOM 2235 C CA . ASP A 1 288 ? -18.708 -6.666 14.813 1.00 85.94 288 ASP A CA 1
ATOM 2236 C C . ASP A 1 288 ? -18.237 -5.768 13.655 1.00 85.94 288 ASP A C 1
ATOM 2238 O O . ASP A 1 288 ? -17.577 -6.247 12.735 1.00 85.94 288 ASP A O 1
ATOM 2242 N N . VAL A 1 289 ? -18.498 -4.457 13.713 1.00 89.12 289 VAL A N 1
ATOM 2243 C CA . VAL A 1 289 ? -18.146 -3.516 12.641 1.00 89.12 289 VAL A CA 1
ATOM 2244 C C . VAL A 1 289 ? -16.864 -2.751 12.972 1.00 89.12 289 VAL A C 1
ATOM 2246 O O . VAL A 1 289 ? -16.783 -2.047 13.984 1.00 89.12 289 VAL A O 1
ATOM 2249 N N . ALA A 1 290 ? -15.875 -2.849 12.082 1.00 93.50 290 ALA A N 1
ATOM 2250 C CA . ALA A 1 290 ? -14.706 -1.978 12.082 1.00 93.50 290 ALA A CA 1
ATOM 2251 C C . ALA A 1 290 ? -15.059 -0.645 11.405 1.00 93.50 290 ALA A C 1
ATOM 2253 O O . ALA A 1 290 ? -15.565 -0.615 10.284 1.00 93.50 290 ALA A O 1
ATOM 2254 N N . ALA A 1 291 ? -14.770 0.470 12.068 1.00 93.94 291 ALA A N 1
ATOM 2255 C CA . ALA A 1 291 ? -15.091 1.812 11.602 1.00 93.94 291 ALA A CA 1
ATOM 2256 C C . ALA A 1 291 ? -13.906 2.770 11.765 1.00 93.94 291 ALA A C 1
ATOM 2258 O O . ALA A 1 291 ? -13.035 2.597 12.622 1.00 93.94 291 ALA A O 1
ATOM 2259 N N . ALA A 1 292 ? -13.896 3.825 10.959 1.00 95.00 292 ALA A N 1
ATOM 2260 C CA . ALA A 1 292 ? -12.944 4.918 11.044 1.00 95.00 292 ALA A CA 1
ATOM 2261 C C . ALA A 1 292 ? -13.680 6.247 11.247 1.00 95.00 292 ALA A C 1
ATOM 2263 O O . ALA A 1 292 ? -14.649 6.550 10.553 1.00 95.00 292 ALA A O 1
ATOM 2264 N N . VAL A 1 293 ? -13.191 7.058 12.185 1.00 92.81 293 VAL A N 1
ATOM 2265 C CA . VAL A 1 293 ? -13.535 8.481 12.269 1.00 92.81 293 VAL A CA 1
ATOM 2266 C C . VAL A 1 293 ? -12.519 9.233 11.432 1.00 92.81 293 VAL A C 1
ATOM 2268 O O . VAL A 1 293 ? -11.314 9.151 11.695 1.00 92.81 293 VAL A O 1
ATOM 2271 N N . VAL A 1 294 ? -13.006 9.953 10.432 1.00 94.50 294 VAL A N 1
ATOM 2272 C CA . VAL A 1 294 ? -12.187 10.564 9.392 1.00 94.50 294 VAL A CA 1
ATOM 2273 C C . VAL A 1 294 ? -12.469 12.062 9.345 1.00 94.50 294 VAL A C 1
ATOM 2275 O O . VAL A 1 294 ? -13.626 12.478 9.319 1.00 94.50 294 VAL A O 1
ATOM 2278 N N . SER A 1 295 ? -11.416 12.881 9.336 1.00 94.00 295 SER A N 1
ATOM 2279 C CA . SER A 1 295 ? -11.534 14.316 9.080 1.00 94.00 295 SER A CA 1
ATOM 2280 C C . SER A 1 295 ? -11.558 14.605 7.574 1.00 94.00 295 SER A C 1
ATOM 2282 O O . SER A 1 295 ? -10.818 14.005 6.787 1.00 94.00 295 SER A O 1
ATOM 2284 N N . VAL A 1 296 ? -12.450 15.504 7.159 1.00 92.56 296 VAL A N 1
ATOM 2285 C CA . VAL A 1 296 ? -12.782 15.777 5.756 1.00 92.56 296 VAL A CA 1
ATOM 2286 C C . VAL A 1 296 ? -11.606 16.432 5.037 1.00 92.56 296 VAL A C 1
ATOM 2288 O O . VAL A 1 296 ? -10.989 17.376 5.536 1.00 92.56 296 VAL A O 1
ATOM 2291 N N . CYS A 1 297 ? -11.337 15.972 3.815 1.00 93.44 297 CYS A N 1
ATOM 2292 C CA . CYS A 1 297 ? -10.474 16.669 2.870 1.00 93.44 297 CYS A CA 1
ATOM 2293 C C . CYS A 1 297 ? -11.293 17.082 1.643 1.00 93.44 297 CYS A C 1
ATOM 2295 O O . CYS A 1 297 ? -11.736 16.240 0.863 1.00 93.44 297 CYS A O 1
ATOM 2297 N N . THR A 1 298 ? -11.514 18.386 1.454 1.00 91.88 298 THR A N 1
ATOM 2298 C CA . THR A 1 298 ? -12.249 18.881 0.281 1.00 91.88 298 THR A CA 1
ATOM 2299 C C . THR A 1 298 ? -11.309 19.018 -0.916 1.00 91.88 298 THR A C 1
ATOM 2301 O O . THR A 1 298 ? -10.229 19.591 -0.757 1.00 91.88 298 THR A O 1
ATOM 2304 N N . PRO A 1 299 ? -11.678 18.529 -2.110 1.00 91.56 299 PRO A N 1
ATOM 2305 C CA . PRO A 1 299 ? -10.796 18.570 -3.271 1.00 91.56 299 PRO A CA 1
ATOM 2306 C C . PRO A 1 299 ? -10.489 20.002 -3.717 1.00 91.56 299 PRO A C 1
ATOM 2308 O O . PRO A 1 299 ? -11.393 20.828 -3.822 1.00 91.56 299 PRO A O 1
ATOM 2311 N N . LEU A 1 300 ? -9.217 20.273 -4.018 1.00 92.25 300 LEU A N 1
ATOM 2312 C CA . LEU A 1 300 ? -8.752 21.532 -4.614 1.00 92.25 300 LEU A CA 1
ATOM 2313 C C . LEU A 1 300 ? -8.397 21.351 -6.092 1.00 92.25 300 LEU A C 1
ATOM 2315 O O . LEU A 1 300 ? -8.829 22.125 -6.939 1.00 92.25 300 LEU A O 1
ATOM 2319 N N . SER A 1 301 ? -7.613 20.322 -6.410 1.00 91.25 301 SER A N 1
ATOM 2320 C CA . SER A 1 301 ? -7.214 20.007 -7.784 1.00 91.25 301 SER A CA 1
ATOM 2321 C C . SER A 1 301 ? -6.836 18.539 -7.903 1.00 91.25 301 SER A C 1
ATOM 2323 O O . SER A 1 301 ? -6.193 18.011 -6.997 1.00 91.25 301 SER A O 1
ATOM 2325 N N . ILE A 1 302 ? -7.150 17.910 -9.032 1.00 89.50 302 ILE A N 1
ATOM 2326 C CA . ILE A 1 302 ? -6.664 16.570 -9.369 1.00 89.50 302 ILE A CA 1
ATOM 2327 C C . ILE A 1 302 ? -5.953 16.642 -10.713 1.00 89.50 302 ILE A C 1
ATOM 2329 O O . ILE A 1 302 ? -6.527 17.095 -11.699 1.00 89.50 302 ILE A O 1
ATOM 2333 N N . ASP A 1 303 ? -4.712 16.177 -10.729 1.00 87.81 303 ASP A N 1
ATOM 2334 C CA . ASP A 1 303 ? -3.908 15.966 -11.920 1.00 87.81 303 ASP A CA 1
ATOM 2335 C C . ASP A 1 303 ? -3.758 14.453 -12.114 1.00 87.81 303 ASP A C 1
ATOM 2337 O O . ASP A 1 303 ? -2.953 13.797 -11.447 1.00 87.81 303 ASP A O 1
ATOM 2341 N N . SER A 1 304 ? -4.607 13.891 -12.978 1.00 83.44 304 SER A N 1
ATOM 2342 C CA . SER A 1 304 ? -4.639 12.442 -13.224 1.00 83.44 304 SER A CA 1
ATOM 2343 C C . SER A 1 304 ? -3.387 11.968 -13.958 1.00 83.44 304 SER A C 1
ATOM 2345 O O . SER A 1 304 ? -2.907 10.872 -13.681 1.00 83.44 304 SER A O 1
ATOM 2347 N N . ASP A 1 305 ? -2.817 12.813 -14.822 1.00 79.94 305 ASP A N 1
ATOM 2348 C CA . ASP A 1 305 ? -1.616 12.494 -15.596 1.00 79.94 305 ASP A CA 1
ATOM 2349 C C . ASP A 1 305 ? -0.387 12.417 -14.692 1.00 79.94 305 ASP A C 1
ATOM 2351 O O . ASP A 1 305 ? 0.441 11.519 -14.829 1.00 79.94 305 ASP A O 1
ATOM 2355 N N . ARG A 1 306 ? -0.290 13.324 -13.714 1.00 79.94 306 ARG A N 1
ATOM 2356 C CA . ARG A 1 306 ? 0.773 13.294 -12.699 1.00 79.94 306 ARG A CA 1
ATOM 2357 C C . ARG A 1 306 ? 0.446 12.407 -11.507 1.00 79.94 306 ARG A C 1
ATOM 2359 O O . ARG A 1 306 ? 1.298 12.250 -10.635 1.00 79.94 306 ARG A O 1
ATOM 2366 N N . ARG A 1 307 ? -0.758 11.833 -11.443 1.00 86.50 307 ARG A N 1
ATOM 2367 C CA . ARG A 1 307 ? -1.260 11.044 -10.306 1.00 86.50 307 ARG A CA 1
ATOM 2368 C C . ARG A 1 307 ? -1.208 11.815 -8.984 1.00 86.50 307 ARG A C 1
ATOM 2370 O O . ARG A 1 307 ? -0.893 11.250 -7.943 1.00 86.50 307 ARG A O 1
ATOM 2377 N N . VAL A 1 308 ? -1.488 13.114 -9.005 1.00 89.31 308 VAL A N 1
ATOM 2378 C CA . VAL A 1 308 ? -1.434 13.969 -7.813 1.00 89.31 308 VAL A CA 1
ATOM 2379 C C . VAL A 1 308 ? -2.799 14.584 -7.561 1.00 89.31 308 VAL A C 1
ATOM 2381 O O . VAL A 1 308 ? -3.402 15.168 -8.455 1.00 89.31 308 VAL A O 1
ATOM 2384 N N . ALA A 1 309 ? -3.260 14.520 -6.316 1.00 91.69 309 ALA A N 1
ATOM 2385 C CA . ALA A 1 309 ? -4.418 15.280 -5.867 1.00 91.69 309 ALA A CA 1
ATOM 2386 C C . ALA A 1 309 ? -4.030 16.234 -4.743 1.00 91.69 309 ALA A C 1
ATOM 2388 O O . ALA A 1 309 ? -3.230 15.900 -3.869 1.00 91.69 309 ALA A O 1
ATOM 2389 N N . LYS A 1 310 ? -4.609 17.432 -4.776 1.00 94.44 310 LYS A N 1
ATOM 2390 C CA . LYS A 1 310 ? -4.519 18.421 -3.708 1.00 94.44 310 LYS A CA 1
ATOM 2391 C C . LYS A 1 310 ? -5.870 18.565 -3.042 1.00 94.44 310 LYS A C 1
ATOM 2393 O O . LYS A 1 310 ? -6.897 18.667 -3.718 1.00 94.44 310 LYS A O 1
ATOM 2398 N N . TRP A 1 311 ? -5.839 18.649 -1.726 1.00 95.31 311 TRP A N 1
ATOM 2399 C CA . TRP A 1 311 ? -7.008 18.731 -0.875 1.00 95.31 311 TRP A CA 1
ATOM 2400 C C . TRP A 1 311 ? -6.819 19.820 0.168 1.00 95.31 311 TRP A C 1
ATOM 2402 O O . TRP A 1 311 ? -5.702 20.082 0.605 1.00 95.31 311 TRP A O 1
ATOM 2412 N N . GLN A 1 312 ? -7.920 20.414 0.598 1.00 95.88 312 GLN A N 1
ATOM 2413 C CA . GLN A 1 312 ? -7.975 21.246 1.786 1.00 95.88 312 GLN A CA 1
ATOM 2414 C C . GLN A 1 312 ? -8.414 20.367 2.954 1.00 95.88 312 GLN A C 1
ATOM 2416 O O . GLN A 1 312 ? -9.542 19.868 2.962 1.00 95.88 312 GLN A O 1
ATOM 2421 N N . HIS A 1 313 ? -7.530 20.172 3.928 1.00 95.25 313 HIS A N 1
ATOM 2422 C CA . HIS A 1 313 ? -7.834 19.454 5.158 1.00 95.25 313 HIS A CA 1
ATOM 2423 C C . HIS A 1 313 ? -8.666 20.344 6.079 1.00 95.25 313 HIS A C 1
ATOM 2425 O O . HIS A 1 313 ? -8.321 21.500 6.326 1.00 95.25 313 HIS A O 1
ATOM 2431 N N . LYS A 1 314 ? -9.784 19.807 6.568 1.00 92.94 314 LYS A N 1
ATOM 2432 C CA . LYS A 1 314 ? -10.669 20.467 7.527 1.00 92.94 314 LYS A CA 1
ATOM 2433 C C . LYS A 1 314 ? -10.742 19.612 8.791 1.00 92.94 314 LYS A C 1
ATOM 2435 O O . LYS A 1 314 ? -11.634 18.776 8.905 1.00 92.94 314 LYS A O 1
ATOM 2440 N N . PRO A 1 315 ? -9.813 19.786 9.747 1.00 87.88 315 PRO 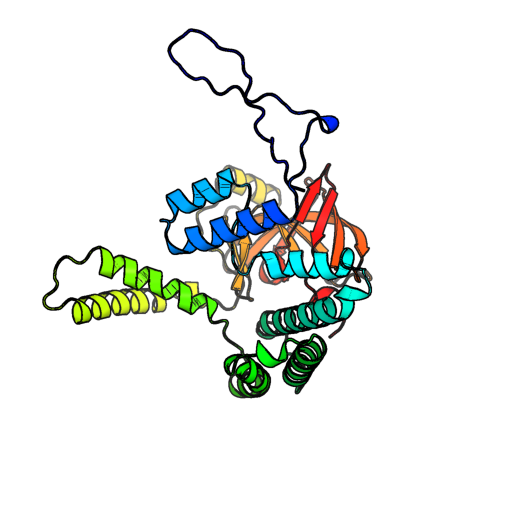A N 1
ATOM 2441 C CA . PRO A 1 315 ? -9.717 18.911 10.916 1.00 87.88 315 PRO A CA 1
ATOM 2442 C C . PRO A 1 315 ? -10.968 18.935 11.804 1.00 87.88 315 PRO A C 1
ATOM 2444 O O . PRO A 1 315 ? -11.237 17.955 12.489 1.00 87.88 315 PRO A O 1
ATOM 2447 N N . SER A 1 316 ? -11.733 20.029 11.789 1.00 88.12 316 SER A N 1
ATOM 2448 C CA . SER A 1 316 ? -12.973 20.167 12.563 1.00 88.12 316 SER A CA 1
ATOM 2449 C C . SER A 1 316 ? -14.168 19.438 11.944 1.00 88.12 316 SER A C 1
ATOM 2451 O O . SER A 1 316 ? -15.105 19.099 12.663 1.00 88.12 316 SER A O 1
ATOM 2453 N N . ASP A 1 317 ? -14.137 19.192 10.634 1.00 89.81 317 ASP A N 1
ATOM 2454 C CA . ASP A 1 317 ? -15.210 18.505 9.924 1.00 89.81 317 ASP A CA 1
ATOM 2455 C C . ASP A 1 317 ? -14.887 17.012 9.938 1.00 89.81 317 ASP A C 1
ATOM 2457 O O . ASP A 1 317 ? -13.968 16.564 9.254 1.00 89.81 317 ASP A O 1
ATOM 2461 N N . MET A 1 318 ? -15.612 16.233 10.738 1.00 90.25 318 MET A N 1
ATOM 2462 C CA . M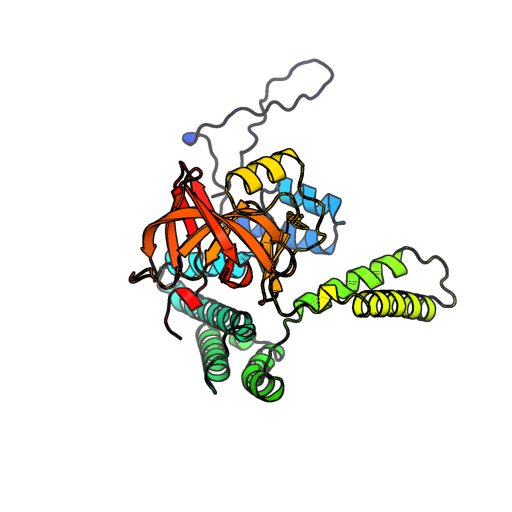ET A 1 318 ? -15.405 14.789 10.855 1.00 90.25 318 MET A CA 1
ATOM 2463 C C . MET A 1 318 ? -16.677 14.023 10.515 1.00 90.25 318 MET A C 1
ATOM 2465 O O . MET A 1 318 ? -17.786 14.485 10.774 1.00 90.25 318 MET A O 1
ATOM 2469 N N . TYR A 1 319 ? -16.506 12.824 9.976 1.00 89.81 319 TYR A N 1
ATOM 2470 C CA . TYR A 1 319 ? -17.581 11.859 9.784 1.00 89.81 319 TYR A CA 1
ATOM 2471 C C . TYR A 1 319 ? -17.071 10.455 10.107 1.00 89.81 319 TYR A C 1
ATOM 2473 O O . TYR A 1 319 ? -15.865 10.212 10.208 1.00 89.81 319 TYR A O 1
ATOM 2481 N N . ILE A 1 320 ? -18.009 9.537 10.315 1.00 90.44 320 ILE A N 1
ATOM 2482 C CA . ILE A 1 320 ? -17.712 8.124 10.519 1.00 90.44 320 ILE A CA 1
ATOM 2483 C C . ILE A 1 320 ? -17.985 7.352 9.238 1.00 90.44 320 ILE A C 1
ATOM 2485 O O . ILE A 1 320 ? -18.926 7.657 8.504 1.00 90.44 320 ILE A O 1
ATOM 2489 N N . MET A 1 321 ? -17.169 6.338 8.992 1.00 92.00 321 MET A N 1
ATOM 2490 C CA . MET A 1 321 ? -17.412 5.369 7.941 1.00 92.00 321 MET A CA 1
ATOM 2491 C C . MET A 1 321 ? -16.962 3.972 8.349 1.00 92.00 321 MET A C 1
ATOM 2493 O O . MET A 1 321 ? -16.110 3.819 9.224 1.00 92.00 321 MET A O 1
ATOM 2497 N N . GLU A 1 322 ? -17.515 2.957 7.695 1.00 93.62 322 GLU A N 1
ATOM 2498 C CA . GLU A 1 322 ? -17.025 1.587 7.817 1.00 93.62 322 GLU A CA 1
ATOM 2499 C C . GLU A 1 322 ? -15.612 1.485 7.241 1.00 93.62 322 GLU A C 1
ATOM 2501 O O . GLU A 1 322 ? -15.291 2.091 6.216 1.00 93.62 322 GLU A O 1
ATOM 2506 N N . ALA A 1 323 ? -14.752 0.717 7.905 1.00 93.94 323 ALA A N 1
ATOM 2507 C CA . ALA A 1 323 ? -13.371 0.556 7.477 1.00 93.94 323 ALA A CA 1
ATOM 2508 C C . ALA A 1 323 ? -13.264 -0.151 6.114 1.00 93.94 323 ALA A C 1
ATOM 2510 O O . ALA A 1 323 ? -12.316 0.109 5.377 1.00 93.94 323 ALA A O 1
ATOM 2511 N N . ASP A 1 324 ? -14.253 -0.971 5.747 1.00 91.69 324 ASP A N 1
ATOM 2512 C CA . ASP A 1 324 ? -14.332 -1.626 4.435 1.00 91.69 324 ASP A CA 1
ATOM 2513 C C . ASP A 1 324 ? -14.566 -0.649 3.273 1.00 91.69 324 ASP A C 1
ATOM 2515 O O . ASP A 1 324 ? -14.193 -0.947 2.143 1.00 91.69 324 ASP A O 1
ATOM 2519 N N . ALA A 1 325 ? -15.107 0.544 3.537 1.00 92.06 325 ALA A N 1
ATOM 2520 C CA . ALA A 1 325 ? -15.262 1.580 2.516 1.00 92.06 325 ALA A CA 1
ATOM 2521 C C . ALA A 1 325 ? -13.948 2.340 2.231 1.00 92.06 325 ALA A C 1
ATOM 2523 O O . ALA A 1 325 ? -13.887 3.161 1.308 1.00 92.06 325 ALA A O 1
ATOM 2524 N N . MET A 1 326 ? -12.887 2.108 3.017 1.00 93.25 326 MET A N 1
ATOM 2525 C CA . MET A 1 326 ? -11.559 2.649 2.731 1.00 93.25 326 MET A CA 1
ATOM 2526 C C . MET A 1 326 ? -10.889 1.841 1.616 1.00 93.25 326 MET A C 1
ATOM 2528 O O . MET A 1 326 ? -10.746 0.625 1.700 1.00 93.25 326 MET A O 1
ATOM 2532 N N . ILE A 1 327 ? -10.401 2.541 0.595 1.00 90.88 327 ILE A N 1
ATOM 2533 C CA . ILE A 1 327 ? -9.737 1.936 -0.562 1.00 90.88 327 ILE A CA 1
ATOM 2534 C C . ILE A 1 327 ? -8.260 1.681 -0.237 1.00 90.88 327 ILE A C 1
ATOM 2536 O O . ILE A 1 327 ? -7.760 0.564 -0.384 1.00 90.88 327 ILE A O 1
ATOM 2540 N N . CYS A 1 328 ? -7.541 2.721 0.202 1.00 89.31 328 CYS A N 1
ATOM 2541 C CA . CYS A 1 328 ? -6.117 2.631 0.531 1.00 89.31 328 CYS A CA 1
ATOM 2542 C C . CYS A 1 328 ? -5.606 3.846 1.320 1.00 89.31 328 CYS A C 1
ATOM 2544 O O . CYS A 1 328 ? -6.133 4.951 1.193 1.00 89.31 328 CYS A O 1
ATOM 2546 N N . SER A 1 329 ? -4.502 3.662 2.049 1.00 91.62 329 SER A N 1
ATOM 2547 C CA . SER A 1 329 ? -3.671 4.763 2.562 1.00 91.62 329 SER A CA 1
ATOM 2548 C C . SER A 1 329 ? -2.841 5.396 1.436 1.00 91.62 329 SER A C 1
ATOM 2550 O O . SER A 1 329 ? -2.433 4.712 0.495 1.00 91.62 329 SER A O 1
ATOM 2552 N N . THR A 1 330 ? -2.592 6.704 1.521 1.00 89.94 330 THR A N 1
ATOM 2553 C CA . THR A 1 330 ? -1.873 7.486 0.505 1.00 89.94 330 THR A CA 1
ATOM 2554 C C . THR A 1 330 ? -0.540 8.017 1.011 1.00 89.94 330 THR A C 1
ATOM 2556 O O . THR A 1 330 ? -0.391 8.449 2.160 1.00 89.94 330 THR A O 1
ATOM 2559 N N . ILE A 1 331 ? 0.433 8.065 0.098 1.00 88.38 331 ILE A N 1
ATOM 2560 C CA . ILE A 1 331 ? 1.636 8.873 0.295 1.00 88.38 331 ILE A CA 1
ATOM 2561 C C . ILE A 1 331 ? 1.205 10.332 0.200 1.00 88.38 331 ILE A C 1
ATOM 2563 O O . ILE A 1 331 ? 0.589 10.729 -0.790 1.00 88.38 331 ILE A O 1
ATOM 2567 N N . HIS A 1 332 ? 1.526 11.127 1.214 1.00 89.75 332 HIS A N 1
ATOM 2568 C CA . HIS A 1 332 ? 1.040 12.493 1.309 1.00 89.75 332 HIS A CA 1
ATOM 2569 C C . HIS A 1 332 ? 2.103 13.462 1.823 1.00 89.75 332 HIS A C 1
ATOM 2571 O O . HIS A 1 332 ? 3.065 13.077 2.486 1.00 89.75 332 HIS A O 1
ATOM 2577 N N . ASN A 1 333 ? 1.892 14.740 1.524 1.00 90.25 333 ASN A N 1
ATOM 2578 C CA . ASN A 1 333 ? 2.594 15.870 2.110 1.00 90.25 333 ASN A CA 1
ATOM 2579 C C . ASN A 1 333 ? 1.559 16.888 2.607 1.00 90.25 333 ASN A C 1
ATOM 2581 O O . ASN A 1 333 ? 0.625 17.206 1.872 1.00 90.25 333 ASN A O 1
ATOM 2585 N N . LEU A 1 334 ? 1.726 17.392 3.828 1.00 89.06 334 LEU A N 1
ATOM 2586 C CA . LEU A 1 334 ? 0.840 18.374 4.459 1.00 89.06 334 LEU A CA 1
ATOM 2587 C C . LEU A 1 334 ? 1.597 19.699 4.627 1.00 89.06 334 LEU A C 1
ATOM 2589 O O . LEU A 1 334 ? 2.662 19.720 5.238 1.00 89.06 334 LEU A O 1
ATOM 2593 N N . SER A 1 335 ? 1.034 20.790 4.111 1.00 89.88 335 SER A N 1
ATOM 2594 C CA . SER A 1 335 ? 1.560 22.156 4.226 1.00 89.88 335 SER A CA 1
ATOM 2595 C C . SER A 1 335 ? 0.398 23.127 4.407 1.00 89.88 335 SER A C 1
ATOM 2597 O O . SER A 1 335 ? -0.465 23.174 3.538 1.00 89.88 335 SER A O 1
ATOM 2599 N N . ASP A 1 336 ? 0.373 23.899 5.497 1.00 81.38 336 ASP A N 1
ATOM 2600 C CA . ASP A 1 336 ? -0.633 24.945 5.773 1.00 81.38 336 ASP A CA 1
ATOM 2601 C C . ASP A 1 336 ? -2.084 24.503 5.485 1.00 81.38 336 ASP A C 1
ATOM 2603 O O . ASP A 1 336 ? -2.806 25.111 4.697 1.00 81.38 336 ASP A O 1
ATOM 2607 N N . ASP A 1 337 ? -2.479 23.371 6.079 1.00 86.81 337 ASP A N 1
ATOM 2608 C CA . ASP A 1 337 ? -3.777 22.695 5.906 1.00 86.81 337 ASP A CA 1
ATOM 2609 C C . ASP A 1 337 ? -4.094 22.204 4.482 1.00 86.81 337 ASP A C 1
ATOM 2611 O O . ASP A 1 337 ? -5.154 21.624 4.237 1.00 86.81 337 ASP A O 1
ATOM 2615 N N . GLN A 1 338 ? -3.171 22.353 3.534 1.00 93.12 338 GLN A N 1
ATOM 2616 C CA . GLN A 1 338 ? -3.256 21.727 2.223 1.00 93.12 338 GLN A CA 1
ATOM 2617 C C . GLN A 1 338 ? -2.515 20.400 2.214 1.00 93.12 338 GLN A C 1
ATOM 2619 O O . GLN A 1 338 ? -1.363 20.281 2.631 1.00 93.12 338 GLN A O 1
ATOM 2624 N N . VAL A 1 339 ? -3.178 19.387 1.677 1.00 94.25 339 VAL A N 1
ATOM 2625 C CA . VAL A 1 339 ? -2.645 18.036 1.571 1.00 94.25 339 VAL A CA 1
ATOM 2626 C C . VAL A 1 339 ? -2.448 17.723 0.110 1.00 94.25 339 VAL A C 1
ATOM 2628 O O . VAL A 1 339 ? -3.373 17.832 -0.686 1.00 94.25 339 VAL A O 1
ATOM 2631 N N . THR A 1 340 ? -1.245 17.300 -0.241 1.00 93.12 340 THR A N 1
ATOM 2632 C CA . THR A 1 340 ? -0.948 16.735 -1.553 1.00 93.12 340 THR A CA 1
ATOM 2633 C C . THR A 1 340 ? -0.792 15.233 -1.397 1.00 93.12 340 THR A C 1
ATOM 2635 O O . THR A 1 340 ? 0.101 14.796 -0.680 1.00 93.12 340 THR A O 1
ATOM 2638 N N . THR A 1 341 ? -1.644 14.447 -2.049 1.00 91.12 341 THR A N 1
ATOM 2639 C CA . THR A 1 341 ? -1.586 12.980 -2.047 1.00 91.12 341 THR A CA 1
ATOM 2640 C C . THR A 1 341 ? -1.125 12.462 -3.401 1.00 91.12 341 THR A C 1
ATOM 2642 O O . THR A 1 341 ? -1.595 12.940 -4.438 1.00 91.12 341 THR A O 1
ATOM 2645 N N . LEU A 1 342 ? -0.275 11.440 -3.393 1.00 89.06 342 LEU A N 1
ATOM 2646 C CA . LEU A 1 342 ? 0.022 10.642 -4.575 1.00 89.06 342 LEU A CA 1
ATOM 2647 C C . LEU A 1 342 ? -1.057 9.566 -4.737 1.00 89.06 342 LEU A C 1
ATOM 2649 O O . LEU A 1 342 ? -1.310 8.782 -3.820 1.00 89.06 342 LEU A O 1
ATOM 2653 N N . LEU A 1 343 ? -1.703 9.560 -5.896 1.00 87.94 343 LEU A N 1
ATOM 2654 C CA . LEU A 1 343 ? -2.801 8.668 -6.228 1.00 87.94 343 LEU A CA 1
ATOM 2655 C C . LEU A 1 343 ? -2.275 7.334 -6.790 1.00 87.94 343 LEU A C 1
ATOM 2657 O O . LEU A 1 343 ? -1.355 7.334 -7.614 1.00 87.94 343 LEU A O 1
ATOM 2661 N N . PRO A 1 344 ? -2.876 6.195 -6.409 1.00 82.75 344 PRO A N 1
ATOM 2662 C CA . PRO A 1 344 ? -2.617 4.916 -7.059 1.00 82.75 344 PRO A CA 1
ATOM 2663 C C . PRO A 1 344 ? -2.938 4.964 -8.558 1.00 82.75 344 PRO A C 1
ATOM 2665 O O . PRO A 1 344 ? -3.987 5.470 -8.956 1.00 82.75 344 PRO A O 1
ATOM 2668 N N . GLY A 1 345 ? -2.084 4.369 -9.396 1.00 76.50 345 GLY A N 1
ATOM 2669 C CA . GLY A 1 345 ? -2.234 4.429 -10.857 1.00 76.50 345 GLY A CA 1
ATOM 2670 C C . GLY A 1 345 ? -3.579 3.921 -11.380 1.00 76.50 345 GLY A C 1
ATOM 2671 O O . GLY A 1 345 ? -4.158 4.520 -12.284 1.00 76.50 345 GLY A O 1
ATOM 2672 N N . HIS A 1 346 ? -4.107 2.862 -10.763 1.00 75.94 346 HIS A N 1
ATOM 2673 C CA . HIS A 1 346 ? -5.395 2.260 -11.120 1.00 75.94 346 HIS A CA 1
ATOM 2674 C C . HIS A 1 346 ? -6.612 3.150 -10.809 1.00 75.94 346 HIS A C 1
ATOM 2676 O O . HIS A 1 346 ? -7.697 2.898 -11.325 1.00 75.94 346 HIS A O 1
ATOM 2682 N N . LEU A 1 347 ? -6.456 4.181 -9.970 1.00 79.25 347 LEU A N 1
ATOM 2683 C CA . LEU A 1 347 ? -7.514 5.157 -9.691 1.00 79.25 347 LEU A CA 1
ATOM 2684 C C . LEU A 1 347 ? -7.460 6.365 -10.637 1.00 79.25 347 LEU A C 1
ATOM 2686 O O . LEU A 1 347 ? -8.460 7.071 -10.768 1.00 79.25 347 LEU A O 1
ATOM 2690 N N . CYS A 1 348 ? -6.327 6.591 -11.311 1.00 75.38 348 CYS A N 1
ATOM 2691 C CA . CYS A 1 348 ? -6.120 7.715 -12.231 1.00 75.38 348 CYS A CA 1
ATOM 2692 C C . CYS A 1 348 ? -6.534 7.410 -13.675 1.00 75.38 348 CYS A C 1
ATOM 2694 O O . CYS A 1 348 ? -6.944 8.317 -14.396 1.00 75.38 348 CYS A O 1
ATOM 2696 N N . HIS A 1 349 ? -6.442 6.150 -14.108 1.00 64.31 349 HIS A N 1
ATOM 2697 C CA . HIS A 1 349 ? -6.794 5.739 -15.468 1.00 64.31 349 HIS A CA 1
ATOM 2698 C C . HIS A 1 349 ? -7.829 4.607 -15.431 1.00 64.31 349 HIS A C 1
ATOM 2700 O O . HIS A 1 349 ? -7.673 3.681 -14.636 1.00 64.31 349 HIS A O 1
ATOM 2706 N N . PRO A 1 350 ? -8.894 4.653 -16.253 1.00 47.97 350 PRO A N 1
ATOM 2707 C CA . PRO A 1 350 ? -9.785 3.507 -16.403 1.00 47.97 350 PRO A CA 1
ATOM 2708 C C . PRO A 1 350 ? -9.001 2.304 -16.955 1.00 47.97 350 PRO A C 1
ATOM 2710 O O . PRO A 1 350 ? -8.190 2.469 -17.867 1.00 47.97 350 PRO A O 1
ATOM 2713 N N . ALA A 1 351 ? -9.226 1.135 -16.347 1.00 41.00 351 ALA A N 1
ATOM 2714 C CA . ALA A 1 351 ? -8.655 -0.151 -16.750 1.00 41.00 351 ALA A CA 1
ATOM 2715 C C . ALA A 1 351 ? -9.168 -0.643 -18.110 1.00 41.00 351 ALA A C 1
ATOM 2717 O O . ALA A 1 351 ? -10.295 -0.241 -18.491 1.00 41.00 351 ALA A O 1
#

Secondary structure (DSSP, 8-state):
--BTTSSEE------SS-----EEPPPGGG--BPPHHHHHHHHHHHHHHHHHS-HHHHHHHHHHHT----TTTTHHHHHHHHHHH---GGGHHHHHHHHHHHHHHHHHHHTTTSPPPTTHHHHHHHHHHHHHHHTT-TTT--GGGGGGGGHHHHHHHHSS---THHHHTTHHHHHHHHTT----TTHHHHHHHHHHHHHHHHHT-GGGG-SS-EESS-EEPPHHHHHHHHHTTSS-TTS-EEEESEEE-TTS-EEETT-EEEEPPPTT---S-S-EEEEEEEEEEETTEEEEEEEEEEEEEEETTTTEEEEEEEEEEEEEEEGGGEEEE-EEEEETTEEEEEPPHHHHS--

Foldseek 3Di:
DDFPCQFPFDPPPPVDDDPDRDGDDDDPVRTHDDDPVRVVVLLVVLVVCVVPDDPVVSVVSCVVSVHDDDPPPCLLVVLLCLLPPVDDPVCVLVSQLSNLVSVLVLQQLCLLPDNDDQCPQLVSLVSSLVSCVVVVCVVVDDPVSVVSNCVNVVCVVPVHDDDCPVVVCLVVLLCVQLVPDPDPPCSVVVSCVSSVVVVVVVVPDCVVVDLAKDADPWDFDDPVVVVVCVVVVNDPPPWRKTWHQWMQGSSRAIDGQQFKFWFADPPPDPDPARTFIWTFHTWMDTPNFTKTKTFHWAWDDQDLSSQKTKTQTDRVHIDMDTSNRTDHTFDWDDDPRMIITRHRNCRSDPD

pLDDT: mean 80.99, std 13.57, range [41.0, 96.31]